Protein AF-A0A7W1FJB9-F1 (afdb_monomer_lite)

Radius of gyration: 18.6 Å; chains: 1; bounding box: 46×45×49 Å

Sequence (269 aa):
MPTFATEHDLQRARGRIDRCYLCGNPLNDGRPNNRDHAPPRALFLEADRTSPLILPTHEACNGARSERDEIVGQLVHILHRRHPDPERDRRGLEAIPDQQGHIHAVLPARHLFFSGEIDRWVRACHATLYGVVLPRRGVQRNIHPPMPTSTFADDGTVLFDPVLPQVAKFVEVIRRNRMANTLDAITAWNDRFRYECIWVQADTSPWLCMWAMRVYDWERLGETWPTERRGCTGFYWSPDGKPRGATVGTVLNLSVSSAEPLDPFATSA

Foldseek 3Di:
DAEAAALVLLVVLQVLAQAALQAQHGPPPPAAKDKAFQVHCLLADPVLQPSTNIHMHGPVSRVVCVVVSLVNSVVSCVVVVHDPDPVSCPPQWDFDADPVGDTATAGELVNPVVQVSVVSNVQSLVCSRFVHHFHPPPKDKDKDALAWYWYADPVRDTHTDDDDPCLLVLLVQLLLCVVVVQWNWYAGRNNQKIKTWAWEADPVGFTKIKIFIGHHVCLVSHPDPPGDRAGIIMMMTGPVGDGPPGGHGDPDPDDQDDPRSRYSPDDGD

Structure (mmCIF, N/CA/C/O backbone):
data_AF-A0A7W1FJB9-F1
#
_entry.id   AF-A0A7W1FJB9-F1
#
loop_
_atom_site.group_PDB
_atom_site.id
_atom_site.type_symbol
_atom_site.label_atom_id
_atom_site.label_alt_id
_atom_site.label_comp_id
_atom_site.label_asym_id
_atom_site.label_entity_id
_atom_site.label_seq_id
_atom_site.pdbx_PDB_ins_code
_atom_site.Cartn_x
_atom_site.Cartn_y
_atom_site.Cartn_z
_atom_site.occupancy
_atom_site.B_iso_or_equiv
_atom_site.auth_seq_id
_atom_site.auth_comp_id
_atom_site.auth_asym_id
_atom_site.auth_atom_id
_atom_site.pdbx_PDB_model_num
ATOM 1 N N . MET A 1 1 ? -6.055 -10.823 15.397 1.00 89.19 1 MET A N 1
ATOM 2 C CA . MET A 1 1 ? -5.366 -10.284 14.219 1.00 89.19 1 MET A CA 1
ATOM 3 C C . MET A 1 1 ? -6.396 -9.613 13.327 1.00 89.19 1 MET A C 1
ATOM 5 O O . MET A 1 1 ? -7.279 -10.306 12.834 1.00 89.19 1 MET A O 1
ATOM 9 N N . PRO A 1 2 ? -6.408 -8.277 13.245 1.00 89.25 2 PRO A N 1
ATOM 10 C CA . PRO A 1 2 ? -7.186 -7.549 12.251 1.00 89.25 2 PRO A CA 1
ATOM 11 C C . PRO A 1 2 ? -7.019 -8.105 10.824 1.00 89.25 2 PRO A C 1
ATOM 13 O O . PRO A 1 2 ? -5.940 -8.043 10.242 1.00 89.25 2 PRO A O 1
ATOM 16 N N . THR A 1 3 ? -8.101 -8.618 10.241 1.00 95.38 3 THR A N 1
ATOM 17 C CA . THR A 1 3 ? -8.139 -9.072 8.844 1.00 95.38 3 THR A CA 1
ATOM 18 C C . THR A 1 3 ? -9.425 -8.580 8.198 1.00 95.38 3 THR A C 1
ATOM 20 O O . THR A 1 3 ? -10.507 -8.811 8.732 1.00 95.38 3 THR A O 1
ATOM 23 N N . PHE A 1 4 ? -9.306 -7.894 7.061 1.00 95.69 4 PHE A N 1
ATOM 24 C CA . PHE A 1 4 ? -10.437 -7.380 6.289 1.00 95.69 4 PHE A CA 1
ATOM 25 C C . PHE A 1 4 ? -10.333 -7.913 4.864 1.00 95.69 4 PHE A C 1
ATOM 27 O O . PHE A 1 4 ? -9.463 -7.473 4.118 1.00 95.69 4 PHE A O 1
ATOM 34 N N . ALA A 1 5 ? -11.187 -8.868 4.501 1.00 95.62 5 ALA A N 1
ATOM 35 C CA . ALA A 1 5 ? -11.127 -9.535 3.196 1.00 95.62 5 ALA A CA 1
ATOM 36 C C . ALA A 1 5 ? -12.450 -9.487 2.418 1.00 95.62 5 ALA A C 1
ATOM 38 O O . ALA A 1 5 ? -12.483 -9.821 1.240 1.00 95.62 5 ALA A O 1
ATOM 39 N N . THR A 1 6 ? -13.544 -9.068 3.060 1.00 95.94 6 THR A N 1
ATOM 40 C CA . THR A 1 6 ? -14.863 -8.971 2.425 1.00 95.94 6 THR A CA 1
ATOM 41 C C . THR A 1 6 ? -15.305 -7.519 2.286 1.00 95.94 6 THR A C 1
ATOM 43 O O . THR A 1 6 ? -14.899 -6.655 3.067 1.00 95.94 6 THR A O 1
ATOM 46 N N . GLU A 1 7 ? -16.204 -7.241 1.338 1.00 95.25 7 GLU A N 1
ATOM 47 C 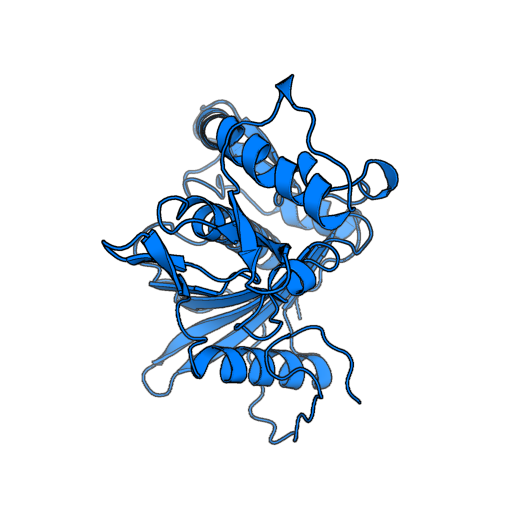CA . GLU A 1 7 ? -16.820 -5.917 1.213 1.00 95.25 7 GLU A CA 1
ATOM 48 C C . GLU A 1 7 ? -17.460 -5.455 2.532 1.00 95.25 7 GLU A C 1
ATOM 50 O O . GLU A 1 7 ? -17.280 -4.309 2.942 1.00 95.25 7 GLU A O 1
ATOM 55 N N . HIS A 1 8 ? -18.156 -6.352 3.233 1.00 96.81 8 HIS A N 1
ATOM 56 C CA . HIS A 1 8 ? -18.783 -6.045 4.516 1.00 96.81 8 HIS A CA 1
ATOM 57 C C . HIS A 1 8 ? -17.754 -5.618 5.578 1.00 96.81 8 HIS A C 1
ATOM 59 O O . HIS A 1 8 ? -17.986 -4.663 6.323 1.00 96.81 8 HIS A O 1
ATOM 65 N N . ASP A 1 9 ? -16.592 -6.273 5.629 1.00 97.06 9 ASP A N 1
ATOM 66 C CA . ASP A 1 9 ? -15.522 -5.899 6.555 1.00 97.06 9 ASP A CA 1
ATOM 67 C C . ASP A 1 9 ? -14.957 -4.515 6.221 1.00 97.06 9 ASP A C 1
ATOM 69 O O . ASP A 1 9 ? -14.816 -3.678 7.117 1.00 97.06 9 ASP A O 1
ATOM 73 N N . LEU A 1 10 ? -14.709 -4.236 4.938 1.00 97.38 10 LEU A N 1
ATOM 74 C CA . LEU A 1 10 ? -14.210 -2.939 4.472 1.00 97.38 10 LEU A CA 1
ATOM 75 C C . LEU A 1 10 ? -15.215 -1.807 4.743 1.00 97.38 10 LEU A C 1
ATOM 77 O O . LEU A 1 10 ? -14.839 -0.736 5.227 1.00 97.38 10 LEU A O 1
ATOM 81 N N . GLN A 1 11 ? -16.508 -2.044 4.506 1.00 96.31 11 GLN A N 1
ATOM 82 C CA . GLN A 1 11 ? -17.569 -1.080 4.807 1.00 96.31 11 GLN A CA 1
ATOM 83 C C . GLN A 1 11 ? -17.670 -0.794 6.313 1.00 96.31 11 GLN A C 1
ATOM 85 O O . GLN A 1 11 ? -17.800 0.368 6.711 1.00 96.31 11 GLN A O 1
ATOM 90 N N . ARG A 1 12 ? -17.562 -1.829 7.155 1.00 96.94 12 ARG A N 1
ATOM 91 C CA . ARG A 1 12 ? -17.558 -1.689 8.618 1.00 96.94 12 ARG A CA 1
ATOM 92 C C . ARG A 1 12 ? -16.332 -0.926 9.106 1.00 96.94 12 ARG A C 1
ATOM 94 O O . ARG A 1 12 ? -16.453 -0.055 9.965 1.00 96.94 12 ARG A O 1
ATOM 101 N N . ALA A 1 13 ? -15.160 -1.218 8.544 1.00 95.88 13 ALA A N 1
ATOM 102 C CA . ALA A 1 13 ? -13.925 -0.512 8.858 1.00 95.88 13 ALA A CA 1
ATOM 103 C C . ALA A 1 13 ? -14.038 0.984 8.549 1.00 95.88 13 ALA A C 1
ATOM 105 O O . ALA A 1 13 ? -13.725 1.805 9.409 1.00 95.88 13 ALA A O 1
ATOM 106 N N . ARG A 1 14 ? -14.575 1.321 7.371 1.00 95.50 14 ARG A N 1
ATOM 107 C CA . ARG A 1 14 ? -14.832 2.697 6.933 1.00 95.50 14 ARG A CA 1
ATOM 108 C C . ARG A 1 14 ? -15.700 3.480 7.918 1.00 95.50 14 ARG A C 1
ATOM 110 O O . ARG A 1 14 ? -15.424 4.648 8.163 1.00 95.50 14 ARG A O 1
ATOM 117 N N . GLY A 1 15 ? -16.721 2.845 8.497 1.00 95.31 15 GLY A N 1
ATOM 118 C CA . GLY A 1 15 ? -17.617 3.475 9.474 1.00 95.31 15 GLY A CA 1
ATOM 119 C C . GLY A 1 15 ? -16.941 3.901 10.784 1.00 95.31 15 GLY A C 1
ATOM 120 O O . GLY A 1 15 ? -17.519 4.684 11.528 1.00 95.31 15 GLY A O 1
ATOM 121 N N . ARG A 1 16 ? -15.722 3.418 11.064 1.00 96.56 16 ARG A N 1
ATOM 122 C CA . ARG A 1 16 ? -14.942 3.774 12.263 1.00 96.56 16 ARG A CA 1
ATOM 123 C C . ARG A 1 16 ? -14.023 4.983 12.061 1.00 96.56 16 ARG A C 1
ATOM 125 O O . ARG A 1 16 ? -13.381 5.401 13.015 1.00 96.56 16 ARG A O 1
ATOM 132 N N . ILE A 1 17 ? -13.912 5.504 10.838 1.00 96.94 17 ILE A N 1
ATOM 133 C CA . ILE A 1 17 ? -12.965 6.567 10.486 1.00 96.94 17 ILE A CA 1
ATOM 134 C C . ILE A 1 17 ? -13.685 7.918 10.542 1.00 96.94 17 ILE A C 1
ATOM 136 O O . ILE A 1 17 ? -14.518 8.222 9.691 1.00 96.94 17 ILE A O 1
ATOM 140 N N . ASP A 1 18 ? -13.335 8.742 11.528 1.00 97.56 18 ASP A N 1
ATOM 141 C CA . ASP A 1 18 ? -13.924 10.068 11.781 1.00 97.56 18 ASP A CA 1
ATOM 142 C C . ASP A 1 18 ? -13.061 11.238 11.267 1.00 97.56 18 ASP A C 1
ATOM 144 O O . ASP A 1 18 ? -13.471 12.403 11.287 1.00 97.56 18 ASP A O 1
ATOM 148 N N . ARG A 1 19 ? -11.862 10.932 10.769 1.00 98.31 19 ARG A N 1
ATOM 149 C CA . ARG A 1 19 ? -10.883 11.890 10.250 1.00 98.31 19 ARG A CA 1
ATOM 150 C C . ARG A 1 19 ? -10.528 11.579 8.808 1.00 98.31 19 ARG A C 1
ATOM 152 O O . ARG A 1 19 ? -10.401 10.426 8.409 1.00 98.31 19 ARG A O 1
ATOM 159 N N . CYS A 1 20 ? -10.283 12.625 8.029 1.00 98.44 20 CYS A N 1
ATOM 160 C CA . CYS A 1 20 ? -9.775 12.493 6.675 1.00 98.44 20 CYS A CA 1
ATOM 161 C C . CYS A 1 20 ? -8.390 11.849 6.733 1.00 98.44 20 CYS A C 1
ATOM 163 O O . CYS A 1 20 ? -7.428 12.461 7.206 1.00 98.44 20 CYS A O 1
ATOM 165 N N . TYR A 1 21 ? -8.263 10.625 6.224 1.00 97.69 21 TYR A N 1
ATOM 166 C CA . TYR A 1 21 ? -7.005 9.887 6.317 1.00 97.69 21 TYR A CA 1
ATOM 167 C C . TYR A 1 21 ? -5.867 10.577 5.543 1.00 97.69 21 TYR A C 1
ATOM 169 O O . TYR A 1 21 ? -4.695 10.376 5.847 1.00 97.69 21 TYR A O 1
ATOM 177 N N . LEU A 1 22 ? -6.188 11.460 4.589 1.00 97.31 22 LEU A N 1
ATOM 178 C CA . LEU A 1 22 ? -5.202 12.222 3.829 1.00 97.31 22 LEU A CA 1
ATOM 179 C C . LEU A 1 22 ? -4.578 13.362 4.635 1.00 97.31 22 LEU A C 1
ATOM 181 O O . LEU A 1 22 ? -3.355 13.495 4.592 1.00 97.31 22 LEU A O 1
ATOM 185 N N . CYS A 1 23 ? -5.363 14.162 5.364 1.00 97.25 23 CYS A N 1
ATOM 186 C CA . CYS A 1 23 ? -4.869 15.352 6.072 1.00 97.25 23 CYS A CA 1
ATOM 187 C C . CYS A 1 23 ? -4.839 15.224 7.604 1.00 97.25 23 CYS A C 1
ATOM 189 O O . CYS A 1 23 ? -4.129 15.993 8.242 1.00 97.25 23 CYS A O 1
ATOM 191 N N . GLY A 1 24 ? -5.560 14.260 8.184 1.00 97.06 24 GLY A N 1
ATOM 192 C CA . GLY A 1 24 ? -5.670 14.024 9.629 1.00 97.06 24 GLY A CA 1
ATOM 193 C C . GLY A 1 24 ? -6.732 14.862 10.351 1.00 97.06 24 GLY A C 1
ATOM 194 O O . GLY A 1 24 ? -6.973 14.650 11.541 1.00 97.06 24 GLY A O 1
ATOM 195 N N . ASN A 1 25 ? -7.387 15.794 9.657 1.00 97.88 25 ASN A N 1
ATOM 196 C CA . ASN A 1 25 ? -8.421 16.641 10.252 1.00 97.88 25 ASN A CA 1
ATOM 197 C C . ASN A 1 25 ? -9.770 15.908 10.366 1.00 97.88 25 ASN A C 1
ATOM 199 O O . ASN A 1 25 ? -10.031 15.016 9.551 1.00 97.88 25 ASN A O 1
ATOM 203 N N . PRO A 1 26 ? -10.636 16.290 11.325 1.00 98.06 26 PRO A N 1
ATOM 204 C CA . PRO A 1 26 ? -11.984 15.734 11.449 1.00 98.06 26 PRO A CA 1
ATOM 205 C C . PRO A 1 26 ? -12.808 15.908 10.169 1.00 98.06 26 PRO A C 1
ATOM 207 O O . PRO A 1 26 ? -12.678 16.913 9.474 1.00 98.06 26 PRO A O 1
ATOM 210 N N . LEU A 1 27 ? -13.662 14.935 9.857 1.00 97.94 27 LEU A N 1
ATOM 211 C CA . LEU A 1 27 ? -14.579 15.013 8.712 1.00 97.94 27 LEU A CA 1
ATOM 212 C C . LEU A 1 27 ? -15.825 15.855 9.022 1.00 97.94 27 LEU A C 1
ATOM 214 O O . LEU A 1 27 ? -16.499 16.317 8.113 1.00 97.94 27 LEU A O 1
ATOM 218 N N . ASN A 1 28 ? -16.142 16.091 10.293 1.00 97.00 28 ASN A N 1
ATOM 219 C CA . ASN A 1 28 ? -17.297 16.881 10.726 1.00 97.00 28 ASN A CA 1
ATOM 220 C C . ASN A 1 28 ? -16.986 18.381 10.915 1.00 97.00 28 ASN A C 1
ATOM 222 O O . ASN A 1 28 ? -17.721 19.072 11.613 1.00 97.00 28 ASN A O 1
ATOM 226 N N . ASP A 1 29 ? -15.918 18.897 10.303 1.00 97.12 29 ASP A N 1
ATOM 227 C CA . ASP A 1 29 ? -15.461 20.285 10.463 1.00 97.12 29 ASP A CA 1
ATOM 228 C C . ASP A 1 29 ? -16.107 21.289 9.487 1.00 97.12 29 ASP A C 1
ATOM 230 O O . ASP A 1 29 ? -15.611 22.400 9.305 1.00 97.12 29 ASP A O 1
ATOM 234 N N . GLY A 1 30 ? -17.212 20.897 8.847 1.00 97.44 30 GLY A N 1
ATOM 235 C CA . GLY A 1 30 ? -17.980 21.727 7.915 1.00 97.44 30 GLY A CA 1
ATOM 236 C C . GLY A 1 30 ? -17.433 21.772 6.486 1.00 97.44 30 GLY A C 1
ATOM 237 O O . GLY A 1 30 ? -18.102 22.309 5.604 1.00 97.44 30 GLY A O 1
ATOM 238 N N . ARG A 1 31 ? -16.253 21.196 6.215 1.00 98.12 31 ARG A N 1
ATOM 239 C CA . ARG A 1 31 ? -15.726 21.101 4.847 1.00 98.12 31 ARG A CA 1
ATOM 240 C C . ARG A 1 31 ? -16.449 20.012 4.042 1.00 98.12 31 ARG A C 1
ATOM 242 O O . ARG A 1 31 ? -16.815 18.983 4.611 1.00 98.12 31 ARG A O 1
ATOM 249 N N . PRO A 1 32 ? -16.602 20.184 2.715 1.00 98.06 32 PRO A N 1
ATOM 250 C CA . PRO A 1 32 ? -17.139 19.139 1.851 1.00 98.06 32 PRO A CA 1
ATOM 251 C C . PRO A 1 32 ? -16.308 17.856 1.916 1.00 98.06 32 PRO A C 1
ATOM 253 O O . PRO A 1 32 ? -15.069 17.888 1.892 1.00 98.06 32 PRO A O 1
ATOM 256 N N . ASN A 1 33 ? -17.004 16.723 1.970 1.00 98.25 33 ASN A N 1
ATOM 257 C CA . ASN A 1 33 ? -16.405 15.399 2.045 1.00 98.25 33 ASN A CA 1
ATOM 258 C C . ASN A 1 33 ? -16.856 14.537 0.876 1.00 98.25 33 ASN A C 1
ATOM 260 O O . ASN A 1 33 ? -18.028 14.516 0.513 1.00 98.25 33 ASN A O 1
ATOM 264 N N . ASN A 1 34 ? -15.933 13.730 0.377 1.00 98.12 34 ASN A N 1
ATOM 265 C CA . ASN A 1 34 ? -16.207 12.676 -0.579 1.00 98.12 34 ASN A CA 1
ATOM 266 C C . ASN A 1 34 ? -15.504 11.382 -0.150 1.00 98.12 34 ASN A C 1
ATOM 268 O O . ASN A 1 34 ? -15.194 11.168 1.027 1.00 98.12 34 ASN A O 1
ATOM 272 N N . ARG A 1 35 ? -15.322 10.474 -1.106 1.00 97.62 35 ARG A N 1
ATOM 273 C CA . ARG A 1 35 ? -14.711 9.171 -0.887 1.00 97.62 35 ARG A CA 1
ATOM 274 C C . ARG A 1 35 ? -13.558 8.971 -1.854 1.00 97.62 35 ARG A C 1
ATOM 276 O O . ARG A 1 35 ? -13.695 9.257 -3.042 1.00 97.62 35 ARG A O 1
ATOM 283 N N . ASP A 1 36 ? -12.462 8.446 -1.334 1.00 97.94 36 ASP A N 1
ATOM 284 C CA . ASP A 1 36 ? -11.276 8.093 -2.101 1.00 97.94 36 ASP A CA 1
ATOM 285 C C . ASP A 1 36 ? -11.171 6.571 -2.248 1.00 97.94 36 ASP A C 1
ATOM 287 O O . ASP A 1 36 ? -11.491 5.829 -1.315 1.00 97.94 36 ASP A O 1
ATOM 291 N N . HIS A 1 37 ? -10.722 6.124 -3.418 1.00 97.81 37 HIS A N 1
ATOM 292 C CA . HIS A 1 37 ? -10.375 4.734 -3.692 1.00 97.81 37 HIS A CA 1
ATOM 293 C C . HIS A 1 37 ? -8.866 4.589 -3.495 1.00 97.81 37 HIS A C 1
ATOM 295 O O . HIS A 1 37 ? -8.089 5.227 -4.202 1.00 97.81 37 HIS A O 1
ATOM 301 N N . ALA A 1 38 ? -8.441 3.748 -2.556 1.00 96.75 38 ALA A N 1
ATOM 302 C CA . ALA A 1 38 ? -7.025 3.545 -2.269 1.00 96.75 38 ALA A CA 1
ATOM 303 C C . ALA A 1 38 ? -6.694 2.044 -2.313 1.00 96.75 38 ALA A C 1
ATOM 305 O O . ALA A 1 38 ? -7.104 1.332 -1.404 1.00 96.75 38 ALA A O 1
ATOM 306 N N . PRO A 1 39 ? -5.971 1.529 -3.324 1.00 96.56 39 PRO A N 1
ATOM 307 C CA . PRO A 1 39 ? -5.453 2.240 -4.497 1.00 96.56 39 PRO A CA 1
ATOM 308 C C . PRO A 1 39 ? -6.562 2.761 -5.436 1.00 96.56 39 PRO A C 1
ATOM 310 O O . PRO A 1 39 ? -7.707 2.309 -5.329 1.00 96.56 39 PRO A O 1
ATOM 313 N N . PRO A 1 40 ? -6.259 3.705 -6.350 1.00 96.00 40 PRO A N 1
ATOM 314 C CA . PRO A 1 40 ? -7.259 4.291 -7.234 1.00 96.00 40 PRO A CA 1
ATOM 315 C C . PRO A 1 40 ? -7.887 3.243 -8.149 1.00 96.00 40 PRO A C 1
ATOM 317 O O . PRO A 1 40 ? -7.212 2.364 -8.680 1.00 96.00 40 PRO A O 1
ATOM 320 N N . ARG A 1 41 ? -9.191 3.388 -8.411 1.00 95.31 41 ARG A N 1
ATOM 321 C CA . ARG A 1 41 ? -9.980 2.478 -9.264 1.00 95.31 41 ARG A CA 1
ATOM 322 C C . ARG A 1 41 ? -9.360 2.252 -10.652 1.00 95.31 41 ARG A C 1
ATOM 324 O O . ARG A 1 41 ? -9.557 1.191 -11.242 1.00 95.31 41 ARG A O 1
ATOM 331 N N . ALA A 1 42 ? -8.638 3.244 -11.175 1.00 91.00 42 ALA A N 1
ATOM 332 C CA . ALA A 1 42 ? -7.967 3.181 -12.471 1.00 91.00 42 ALA A CA 1
ATOM 333 C C . ALA A 1 42 ? -6.878 2.095 -12.545 1.00 91.00 42 ALA A C 1
ATOM 335 O O . ALA A 1 42 ? -6.619 1.595 -13.632 1.00 91.00 42 ALA A O 1
ATOM 336 N N . LEU A 1 43 ? -6.308 1.676 -11.408 1.00 91.62 43 LEU A N 1
ATOM 337 C CA . LEU A 1 43 ? -5.327 0.588 -11.346 1.00 91.62 43 LEU A CA 1
ATOM 338 C C . LEU A 1 43 ? -5.904 -0.805 -11.564 1.00 91.62 43 LEU A C 1
ATOM 340 O O . LEU A 1 43 ? -5.133 -1.749 -11.681 1.00 91.62 43 LEU A O 1
ATOM 344 N N . PHE A 1 44 ? -7.228 -0.952 -11.579 1.00 93.81 44 PHE A N 1
ATOM 345 C CA . PHE A 1 44 ? -7.877 -2.255 -11.642 1.00 93.81 44 PHE A CA 1
ATOM 346 C C . PHE A 1 44 ? -8.699 -2.396 -12.919 1.00 93.81 44 PHE A C 1
ATOM 348 O O . PHE A 1 44 ? -9.432 -1.474 -13.312 1.00 93.81 44 PHE A O 1
ATOM 355 N N . LEU A 1 45 ? -8.598 -3.568 -13.551 1.00 92.62 45 LEU A N 1
ATOM 356 C CA . LEU A 1 45 ? -9.473 -3.978 -14.646 1.00 92.62 45 LEU A CA 1
ATOM 357 C C . LEU A 1 45 ? -10.919 -3.972 -14.172 1.00 92.62 45 LEU A C 1
ATOM 359 O O . LEU A 1 45 ? -11.194 -4.313 -13.029 1.00 92.62 45 LEU A O 1
ATOM 363 N N . GLU A 1 46 ? -11.853 -3.629 -15.057 1.00 93.62 46 GLU A N 1
ATOM 364 C CA . GLU A 1 46 ? -13.265 -3.472 -14.700 1.00 93.62 46 GLU A CA 1
ATOM 365 C C . GLU A 1 46 ? -13.862 -4.684 -13.971 1.00 93.62 46 GLU A C 1
ATOM 367 O O . GLU A 1 46 ? -14.551 -4.501 -12.969 1.00 93.62 46 GLU A O 1
ATOM 372 N N . ALA A 1 47 ? -13.517 -5.897 -14.410 1.00 95.19 47 ALA A N 1
ATOM 373 C CA . ALA A 1 47 ? -13.966 -7.150 -13.805 1.00 95.19 47 ALA A CA 1
ATOM 374 C C . ALA A 1 47 ? -13.468 -7.368 -12.361 1.00 95.19 47 ALA A C 1
ATOM 376 O O . ALA A 1 47 ? -14.106 -8.091 -11.603 1.00 95.19 47 ALA A O 1
ATOM 377 N N . ASP A 1 48 ? -12.363 -6.731 -11.963 1.00 96.25 48 ASP A N 1
ATOM 378 C CA . ASP A 1 48 ? -11.775 -6.855 -10.624 1.00 96.25 48 ASP A CA 1
ATOM 379 C C . ASP A 1 48 ? -12.214 -5.719 -9.677 1.00 96.25 48 ASP A C 1
ATOM 381 O O . ASP A 1 48 ? -11.760 -5.632 -8.538 1.00 96.25 48 ASP A O 1
ATOM 385 N N . ARG A 1 49 ? -13.111 -4.818 -10.110 1.00 95.44 49 ARG A N 1
ATOM 386 C CA . ARG A 1 49 ? -13.512 -3.628 -9.330 1.00 95.44 49 ARG A CA 1
ATOM 387 C C . ARG A 1 49 ? -14.528 -3.900 -8.217 1.00 95.44 49 ARG A C 1
ATOM 389 O O . ARG A 1 49 ? -15.257 -2.995 -7.812 1.00 95.44 49 ARG A O 1
ATOM 396 N N . THR A 1 50 ? -14.577 -5.131 -7.721 1.00 95.88 50 THR A N 1
ATOM 397 C CA . THR A 1 50 ? -15.447 -5.557 -6.620 1.00 95.88 50 THR A CA 1
ATOM 398 C C . THR A 1 50 ? -14.730 -5.418 -5.276 1.00 95.88 50 THR A C 1
ATOM 400 O O . THR A 1 50 ? -13.506 -5.512 -5.194 1.00 95.88 50 THR A O 1
ATOM 403 N N . SER A 1 51 ? -15.484 -5.179 -4.198 1.00 96.12 51 SER A N 1
ATOM 404 C CA . SER A 1 51 ? -14.936 -4.989 -2.841 1.00 96.12 51 SER A CA 1
ATOM 405 C C . SER A 1 51 ? -13.782 -3.965 -2.757 1.00 96.12 51 SER A C 1
ATOM 407 O O . SER A 1 51 ? -12.694 -4.297 -2.278 1.00 96.12 51 SER A O 1
ATOM 409 N N . PRO A 1 52 ? -13.958 -2.725 -3.251 1.00 97.56 52 PRO A N 1
ATOM 410 C CA . PRO A 1 52 ? -12.900 -1.721 -3.227 1.00 97.56 52 PRO A CA 1
ATOM 411 C C . PRO A 1 52 ? -12.606 -1.216 -1.809 1.00 97.56 52 PRO A C 1
ATOM 413 O O . PRO A 1 52 ? -13.508 -1.038 -0.985 1.00 97.56 52 PRO A O 1
ATOM 416 N N . LEU A 1 53 ? -11.341 -0.877 -1.552 1.00 98.00 53 LEU A N 1
ATOM 417 C CA . LEU A 1 53 ? -10.957 -0.139 -0.352 1.00 98.00 53 LEU A CA 1
ATOM 418 C C . LEU A 1 53 ? -11.292 1.352 -0.536 1.00 98.00 53 LEU A C 1
ATOM 420 O O . LEU A 1 53 ? -10.626 2.069 -1.285 1.00 98.00 53 LEU A O 1
ATOM 424 N N . ILE A 1 54 ? -12.355 1.803 0.137 1.00 98.12 54 ILE A N 1
ATOM 425 C CA . ILE A 1 54 ? -12.886 3.168 0.029 1.00 98.12 54 ILE A CA 1
ATOM 426 C C . ILE A 1 54 ? -12.861 3.854 1.392 1.00 98.12 54 ILE A C 1
ATOM 428 O O . ILE A 1 54 ? -13.462 3.347 2.340 1.00 98.12 54 ILE A O 1
ATOM 432 N N . LEU A 1 55 ? -12.251 5.036 1.486 1.00 98.19 55 LEU A N 1
ATOM 433 C CA . LEU A 1 55 ? -12.180 5.815 2.727 1.00 98.19 55 LEU A CA 1
ATOM 434 C C . LEU A 1 55 ? -12.807 7.207 2.567 1.00 98.19 55 LEU A C 1
ATOM 436 O O . LEU A 1 55 ? -12.763 7.778 1.477 1.00 98.19 55 LEU A O 1
ATOM 440 N N . PRO A 1 56 ? -13.386 7.777 3.639 1.00 98.12 56 PRO A N 1
ATOM 441 C CA . PRO A 1 56 ? -13.865 9.149 3.621 1.00 98.12 56 PRO A CA 1
ATOM 442 C C . PRO A 1 56 ? -12.700 10.149 3.631 1.00 98.12 56 PRO A C 1
ATOM 444 O O . PRO A 1 56 ? -11.695 9.976 4.331 1.00 98.12 56 PRO A O 1
ATOM 447 N N . THR A 1 57 ? -12.852 11.225 2.867 1.00 98.50 57 THR A N 1
ATOM 448 C CA . THR A 1 57 ? -11.847 12.280 2.701 1.00 98.50 57 THR A CA 1
ATOM 449 C C . THR A 1 57 ? -12.508 13.636 2.520 1.00 98.50 57 THR A C 1
ATOM 451 O O . THR A 1 57 ? -13.625 13.720 2.021 1.00 98.50 57 THR A O 1
ATOM 454 N N . HIS A 1 58 ? -11.790 14.715 2.833 1.00 98.56 58 HIS A N 1
ATOM 455 C CA . HIS A 1 58 ? -12.169 16.046 2.352 1.00 98.56 58 HIS A CA 1
ATOM 456 C C . HIS A 1 58 ? -12.029 16.114 0.829 1.00 98.56 58 HIS A C 1
ATOM 458 O O . HIS A 1 58 ? -11.010 15.665 0.294 1.00 98.56 58 HIS A O 1
ATOM 464 N N . GLU A 1 59 ? -12.988 16.741 0.146 1.00 98.44 59 GLU A N 1
ATOM 465 C CA . GLU A 1 59 ? -12.991 16.860 -1.321 1.00 98.44 59 GLU A CA 1
ATOM 466 C C . GLU A 1 59 ? -11.706 17.486 -1.857 1.00 98.44 59 GLU A C 1
ATOM 468 O O . GLU A 1 59 ? -11.085 16.935 -2.759 1.00 98.44 59 GLU A O 1
ATOM 473 N N . ALA A 1 60 ? -11.241 18.574 -1.239 1.00 98.06 60 ALA A N 1
ATOM 474 C CA . ALA A 1 60 ? -9.997 19.237 -1.629 1.00 98.06 60 ALA A CA 1
ATOM 475 C C . ALA A 1 60 ? -8.759 18.333 -1.465 1.00 98.06 60 ALA A C 1
ATOM 477 O O . ALA A 1 60 ? -7.821 18.409 -2.255 1.00 98.06 60 ALA A O 1
ATOM 478 N N . CYS A 1 61 ? -8.743 17.463 -0.446 1.00 97.75 61 CYS A N 1
ATOM 479 C CA . CYS A 1 61 ? -7.628 16.537 -0.232 1.00 97.75 61 CYS A CA 1
ATOM 480 C C . CYS A 1 61 ? -7.599 15.431 -1.288 1.00 97.75 61 CYS A C 1
ATOM 482 O O . CYS A 1 61 ? -6.513 15.047 -1.718 1.00 97.75 61 CYS A O 1
ATOM 484 N N . ASN A 1 62 ? -8.775 14.928 -1.668 1.00 97.50 62 ASN A N 1
ATOM 485 C CA . ASN A 1 62 ? -8.939 13.897 -2.685 1.00 97.50 62 ASN A CA 1
ATOM 486 C C . ASN A 1 62 ? -8.692 14.459 -4.095 1.00 97.50 62 ASN A C 1
ATOM 488 O O . ASN A 1 62 ? -7.852 13.950 -4.823 1.00 97.50 62 ASN A O 1
ATOM 492 N N . GLY A 1 63 ? -9.312 15.591 -4.442 1.00 96.12 63 GLY A N 1
ATOM 493 C CA . GLY A 1 63 ? -9.153 16.238 -5.750 1.00 96.12 63 GLY A CA 1
ATOM 494 C C . GLY A 1 63 ? -7.709 16.641 -6.071 1.00 96.12 63 GLY A C 1
ATOM 495 O O . GLY A 1 63 ? -7.297 16.579 -7.224 1.00 96.12 63 GLY A O 1
ATOM 496 N N . ALA A 1 64 ? -6.893 16.951 -5.057 1.00 94.50 64 ALA A N 1
ATOM 497 C CA . ALA A 1 64 ? -5.455 17.189 -5.225 1.00 94.50 64 ALA A CA 1
ATOM 498 C C . ALA A 1 64 ? -4.651 15.940 -5.663 1.00 94.50 64 ALA A C 1
ATOM 500 O O . ALA A 1 64 ? -3.438 16.033 -5.857 1.00 94.50 64 ALA A O 1
ATOM 501 N N . ARG A 1 65 ? -5.286 14.764 -5.766 1.00 92.25 65 ARG A N 1
ATOM 502 C CA . ARG A 1 65 ? -4.670 13.495 -6.185 1.00 92.25 65 ARG A CA 1
ATOM 503 C C . ARG A 1 65 ? -5.047 13.060 -7.593 1.00 92.25 65 ARG A C 1
ATOM 505 O O . ARG A 1 65 ? -4.342 12.210 -8.125 1.00 92.25 65 ARG A O 1
ATOM 512 N N . SER A 1 66 ? -6.052 13.674 -8.218 1.00 89.44 66 SER A N 1
ATOM 513 C CA . SER A 1 66 ? -6.594 13.226 -9.508 1.00 89.44 66 SER A CA 1
ATOM 514 C C . SER A 1 66 ? -5.526 13.054 -10.591 1.00 89.44 66 SER A C 1
ATOM 516 O O . SER A 1 66 ? -5.478 12.021 -11.247 1.00 89.44 66 SER A O 1
ATOM 518 N N . GLU A 1 67 ? -4.612 14.018 -10.731 1.00 87.38 67 GLU A N 1
ATOM 519 C CA . GLU A 1 67 ? -3.524 13.932 -11.717 1.00 87.38 67 GLU A CA 1
ATOM 520 C C . GLU A 1 67 ? -2.603 12.728 -11.465 1.00 87.38 67 GLU A C 1
ATOM 522 O O . GLU A 1 67 ? -2.192 12.035 -12.393 1.00 87.38 67 GLU A O 1
ATOM 527 N N . ARG A 1 68 ? -2.299 12.435 -10.196 1.00 87.75 68 ARG A N 1
ATOM 528 C CA . ARG A 1 68 ? -1.445 11.299 -9.829 1.00 87.75 68 ARG A CA 1
ATOM 529 C C . ARG A 1 68 ? -2.166 9.970 -10.000 1.00 87.75 68 ARG A C 1
ATOM 531 O O . ARG A 1 68 ? -1.530 9.000 -10.398 1.00 87.75 68 ARG A O 1
ATOM 538 N N . ASP A 1 69 ? -3.469 9.931 -9.736 1.00 89.50 69 ASP A N 1
ATOM 539 C CA . ASP A 1 69 ? -4.305 8.752 -9.971 1.00 89.50 69 ASP A CA 1
ATOM 540 C C . ASP A 1 69 ? -4.360 8.383 -11.453 1.00 89.50 69 ASP A C 1
ATOM 542 O O . ASP A 1 69 ? -4.315 7.201 -11.790 1.00 89.50 69 ASP A O 1
ATOM 546 N N . GLU A 1 70 ? -4.406 9.381 -12.339 1.00 84.75 70 GLU A N 1
ATOM 547 C CA . GLU A 1 70 ? -4.330 9.174 -13.787 1.00 84.75 70 GLU A CA 1
ATOM 548 C C . GLU A 1 70 ? -2.977 8.580 -14.201 1.00 84.75 70 GLU A C 1
ATOM 550 O O . GLU A 1 70 ? -2.952 7.571 -14.906 1.00 84.75 70 GLU A O 1
ATOM 555 N N . ILE A 1 71 ? -1.862 9.146 -13.717 1.00 82.69 71 ILE A N 1
ATOM 556 C CA . ILE A 1 71 ? -0.506 8.643 -14.007 1.00 82.69 71 ILE A CA 1
ATOM 557 C C . ILE A 1 71 ? -0.346 7.211 -13.500 1.00 82.69 71 ILE A C 1
ATOM 559 O O . ILE A 1 71 ? 0.098 6.327 -14.227 1.00 82.69 71 ILE A O 1
ATOM 563 N N . VAL A 1 72 ? -0.732 6.953 -12.251 1.00 84.69 72 VAL A N 1
ATOM 564 C CA . VAL A 1 72 ? -0.634 5.614 -11.670 1.00 84.69 72 VAL A CA 1
ATOM 565 C C . VAL A 1 72 ? -1.556 4.632 -12.389 1.00 84.69 72 VAL A C 1
ATOM 567 O O . VAL A 1 72 ? -1.170 3.485 -12.593 1.00 84.69 72 VAL A O 1
ATOM 570 N N . GLY A 1 73 ? -2.726 5.077 -12.851 1.00 83.88 73 GLY A N 1
ATOM 571 C CA . GLY A 1 73 ? -3.605 4.290 -13.709 1.00 83.88 73 GLY A CA 1
ATOM 572 C C . GLY A 1 73 ? -2.904 3.761 -14.960 1.00 83.88 73 GLY A C 1
ATOM 573 O O . GLY A 1 73 ? -3.184 2.640 -15.363 1.00 83.88 73 GLY A O 1
ATOM 574 N N . GLN A 1 74 ? -1.928 4.477 -15.527 1.00 80.75 74 GLN A N 1
ATOM 575 C CA . GLN A 1 74 ? -1.177 3.996 -16.694 1.00 80.75 74 GLN A CA 1
ATOM 576 C C . GLN A 1 74 ? -0.338 2.742 -16.401 1.00 80.75 74 GLN A C 1
ATOM 578 O O . GLN A 1 74 ? -0.126 1.932 -17.306 1.00 80.75 74 GLN A O 1
ATOM 583 N N . LEU A 1 75 ? 0.070 2.511 -15.144 1.00 79.12 75 LEU A N 1
ATOM 584 C CA . LEU A 1 75 ? 0.786 1.288 -14.758 1.00 79.12 75 LEU A CA 1
ATOM 585 C C . LEU A 1 75 ? -0.040 0.030 -15.039 1.00 79.12 75 LEU A C 1
ATOM 587 O O . LEU A 1 75 ? 0.533 -1.000 -15.389 1.00 79.12 75 LEU A O 1
ATOM 591 N N . VAL A 1 76 ? -1.376 0.104 -14.957 1.00 76.62 76 VAL A N 1
ATOM 592 C CA . VAL A 1 76 ? -2.254 -1.030 -15.288 1.00 76.62 76 VAL A CA 1
ATOM 593 C C . VAL A 1 76 ? -2.084 -1.448 -16.748 1.00 76.62 76 VAL A C 1
ATOM 595 O O . VAL A 1 76 ? -2.105 -2.635 -17.065 1.00 76.62 76 VAL A O 1
ATOM 598 N N . HIS A 1 77 ? -1.873 -0.494 -17.657 1.00 74.62 77 HIS A N 1
ATOM 599 C CA . HIS A 1 77 ? -1.696 -0.806 -19.069 1.00 74.62 77 HIS A CA 1
ATOM 600 C C . HIS A 1 77 ? -0.410 -1.603 -19.276 1.00 74.62 77 HIS A C 1
ATOM 602 O O . HIS A 1 77 ? -0.457 -2.664 -19.896 1.00 74.62 77 HIS A O 1
ATOM 608 N N . ILE A 1 78 ? 0.686 -1.181 -18.640 1.00 76.44 78 ILE A N 1
ATOM 609 C CA . ILE A 1 78 ? 1.961 -1.908 -18.668 1.00 76.44 78 ILE A CA 1
ATOM 610 C C . ILE A 1 78 ? 1.805 -3.308 -18.060 1.00 76.44 78 ILE A C 1
ATOM 612 O O . ILE A 1 78 ? 2.151 -4.298 -18.705 1.00 76.44 78 ILE A O 1
ATOM 616 N N . LEU A 1 79 ? 1.211 -3.412 -16.864 1.00 75.94 79 LEU A N 1
ATOM 617 C CA . LEU A 1 79 ? 0.990 -4.685 -16.162 1.00 75.94 79 LEU A CA 1
ATOM 618 C C . LEU A 1 79 ? 0.214 -5.703 -17.002 1.00 75.94 79 LEU A C 1
ATOM 620 O O . LEU A 1 79 ? 0.515 -6.895 -16.981 1.00 75.94 79 LEU A O 1
ATOM 624 N N . HIS A 1 80 ? -0.771 -5.234 -17.765 1.00 75.75 80 HIS A N 1
ATOM 625 C CA . HIS A 1 80 ? -1.614 -6.083 -18.602 1.00 75.75 80 HIS A CA 1
ATOM 626 C C . HIS A 1 80 ? -1.167 -6.143 -20.068 1.00 75.75 80 HIS A C 1
ATOM 628 O O . HIS A 1 80 ? -1.943 -6.602 -20.908 1.00 75.75 80 HIS A O 1
ATOM 634 N N . ARG A 1 81 ? 0.062 -5.704 -20.384 1.00 69.94 81 ARG A N 1
ATOM 635 C CA . ARG A 1 81 ? 0.626 -5.685 -21.748 1.00 69.94 81 ARG A CA 1
ATOM 636 C C . ARG A 1 81 ? -0.289 -4.991 -22.765 1.00 69.94 81 ARG A C 1
ATOM 638 O O . ARG A 1 81 ? -0.410 -5.416 -23.911 1.00 69.94 81 ARG A O 1
ATOM 645 N N . ARG A 1 82 ? -0.977 -3.939 -22.330 1.00 68.44 82 ARG A N 1
ATOM 646 C CA . ARG A 1 82 ? -1.792 -3.069 -23.177 1.00 68.44 82 ARG A CA 1
ATOM 647 C C . ARG A 1 82 ? -0.970 -1.832 -23.510 1.00 68.44 82 ARG A C 1
ATOM 649 O O . ARG A 1 82 ? -0.329 -1.267 -22.628 1.00 68.44 82 ARG A O 1
ATOM 656 N N . HIS A 1 83 ? -1.010 -1.399 -24.765 1.00 59.16 83 HIS A N 1
ATOM 657 C CA . HIS A 1 83 ? -0.434 -0.109 -25.124 1.00 59.16 83 HIS A CA 1
ATOM 658 C C . HIS A 1 83 ? -1.221 1.003 -24.414 1.00 59.16 83 HIS A C 1
ATOM 660 O O . HIS A 1 83 ? -2.458 0.958 -24.437 1.00 59.16 83 HIS A O 1
ATOM 666 N N . PRO A 1 84 ? -0.548 1.960 -23.748 1.00 61.97 84 PRO A N 1
ATOM 667 C CA . PRO A 1 84 ? -1.229 3.139 -23.239 1.00 61.97 84 PRO A CA 1
ATOM 668 C C . PRO A 1 84 ? -1.886 3.885 -24.406 1.00 61.97 84 PRO A C 1
ATOM 670 O O . PRO A 1 84 ? -1.358 3.909 -25.518 1.00 61.97 84 PRO A O 1
ATOM 673 N N . ASP A 1 85 ? -3.061 4.455 -24.152 1.00 63.84 85 ASP A N 1
ATOM 674 C CA . ASP A 1 85 ? -3.745 5.321 -25.111 1.00 63.84 85 ASP A CA 1
ATOM 675 C C . ASP A 1 85 ? -2.856 6.554 -25.385 1.00 63.84 85 ASP A C 1
ATOM 677 O O . ASP A 1 85 ? -2.594 7.306 -24.439 1.00 63.84 85 ASP A O 1
ATOM 681 N N . PRO A 1 86 ? -2.382 6.777 -26.629 1.00 62.44 86 PRO A N 1
ATOM 682 C CA . PRO A 1 86 ? -1.469 7.873 -26.954 1.00 62.44 86 PRO A CA 1
ATOM 683 C C . PRO A 1 86 ? -2.028 9.255 -26.601 1.00 62.44 86 PRO A C 1
ATOM 685 O O . PRO A 1 86 ? -1.264 10.160 -26.272 1.00 62.44 86 PRO A O 1
ATOM 688 N N . GLU A 1 87 ? -3.354 9.429 -26.628 1.00 64.12 87 GLU A N 1
ATOM 689 C CA . GLU A 1 87 ? -4.006 10.697 -26.272 1.00 64.12 87 GLU A CA 1
ATOM 690 C C . GLU A 1 87 ? -4.022 10.942 -24.754 1.00 64.12 87 GLU A C 1
ATOM 692 O O . GLU A 1 87 ? -4.197 12.073 -24.293 1.00 64.12 87 GLU A O 1
ATOM 697 N N . ARG A 1 88 ? -3.818 9.884 -23.960 1.00 63.41 88 ARG A N 1
ATOM 698 C CA . ARG A 1 88 ? -3.806 9.905 -22.489 1.00 63.41 88 ARG A CA 1
ATOM 699 C C . ARG A 1 88 ? -2.424 9.643 -21.898 1.00 63.41 88 ARG A C 1
ATOM 701 O O . ARG A 1 88 ? -2.299 9.576 -20.670 1.00 63.41 88 ARG A O 1
ATOM 708 N N . ASP A 1 89 ? -1.401 9.523 -22.742 1.00 63.19 89 ASP A N 1
ATOM 709 C CA . ASP A 1 89 ? -0.013 9.316 -22.343 1.00 63.19 89 ASP A CA 1
ATOM 710 C C . ASP A 1 89 ? 0.577 10.603 -21.746 1.00 63.19 89 ASP A C 1
ATOM 712 O O . ASP A 1 89 ? 1.305 11.391 -22.360 1.00 63.19 89 ASP A O 1
ATOM 716 N N . ARG A 1 90 ? 0.203 10.857 -20.492 1.00 59.44 90 ARG A N 1
ATOM 717 C CA . ARG A 1 90 ? 0.845 11.858 -19.647 1.00 59.44 90 ARG A CA 1
ATOM 718 C C . ARG A 1 90 ? 2.167 11.287 -19.145 1.00 59.44 90 ARG A C 1
ATOM 720 O O . ARG A 1 90 ? 2.220 10.739 -18.052 1.00 59.44 90 ARG A O 1
ATOM 727 N N . ARG A 1 91 ? 3.195 11.417 -19.988 1.00 57.34 91 ARG A N 1
ATOM 728 C CA . ARG A 1 91 ? 4.624 11.108 -19.787 1.00 57.34 91 ARG A CA 1
ATOM 729 C C . ARG A 1 91 ? 5.050 11.076 -18.310 1.00 57.34 91 ARG A C 1
ATOM 731 O O . ARG A 1 91 ? 5.483 12.083 -17.748 1.00 57.34 91 ARG A O 1
ATOM 738 N N . GLY A 1 92 ? 4.935 9.907 -17.689 1.00 57.69 92 GLY A N 1
ATOM 739 C CA . GLY A 1 92 ? 5.433 9.631 -16.338 1.00 57.69 92 GLY A CA 1
ATOM 740 C C . GLY A 1 92 ? 6.298 8.375 -16.246 1.00 57.69 92 GLY A C 1
ATOM 741 O O . GLY A 1 92 ? 7.013 8.191 -15.263 1.00 57.69 92 GLY A O 1
ATOM 742 N N . LEU A 1 93 ? 6.234 7.528 -17.272 1.00 63.38 93 LEU A N 1
ATOM 743 C CA . LEU A 1 93 ? 6.927 6.252 -17.373 1.00 63.38 93 LEU A CA 1
ATOM 744 C C . LEU A 1 93 ? 7.845 6.322 -18.586 1.00 63.38 93 LEU A C 1
ATOM 746 O O . LEU A 1 93 ? 7.398 6.668 -19.678 1.00 63.38 93 LEU A O 1
ATOM 750 N N . GLU A 1 94 ? 9.127 6.035 -18.385 1.00 69.88 94 GLU A N 1
ATOM 751 C CA . GLU A 1 94 ? 10.077 5.930 -19.488 1.00 69.88 94 GLU A CA 1
ATOM 752 C C . GLU A 1 94 ? 10.281 4.458 -19.832 1.00 69.88 94 GLU A C 1
ATOM 754 O O . GLU A 1 94 ? 10.478 3.609 -18.962 1.00 69.88 94 GLU A O 1
ATOM 759 N N . ALA A 1 95 ? 10.203 4.166 -21.125 1.00 67.38 95 ALA A N 1
ATOM 760 C CA . ALA A 1 95 ? 10.534 2.877 -21.700 1.00 67.38 95 ALA A CA 1
ATOM 761 C C . ALA A 1 95 ? 11.997 2.928 -22.151 1.00 67.38 95 ALA A C 1
ATOM 763 O O . ALA A 1 95 ? 12.325 3.676 -23.073 1.00 67.38 95 ALA A O 1
ATOM 764 N N . ILE A 1 96 ? 12.871 2.164 -21.498 1.00 67.38 96 ILE A N 1
ATOM 765 C CA . ILE A 1 96 ? 14.304 2.138 -21.810 1.00 67.38 96 ILE A CA 1
ATOM 766 C C . ILE A 1 96 ? 14.654 0.766 -22.395 1.00 67.38 96 ILE A C 1
ATOM 768 O O . ILE A 1 96 ? 14.425 -0.240 -21.722 1.00 67.38 96 ILE A O 1
ATOM 772 N N . PRO A 1 97 ? 15.181 0.686 -23.631 1.00 65.44 97 PRO A N 1
ATOM 773 C CA . PRO A 1 97 ? 15.686 -0.569 -24.167 1.00 65.44 97 PRO A CA 1
ATOM 774 C C . PRO A 1 97 ? 16.990 -0.976 -23.458 1.00 65.44 97 PRO A C 1
ATOM 776 O O . PRO A 1 97 ? 17.861 -0.133 -23.241 1.00 65.44 97 PRO A O 1
ATOM 779 N N . ASP A 1 98 ? 17.149 -2.255 -23.109 1.00 65.12 98 ASP A N 1
ATOM 780 C CA . ASP A 1 98 ? 18.447 -2.800 -22.682 1.00 65.12 98 ASP A CA 1
ATOM 781 C C . ASP A 1 98 ? 19.405 -3.020 -23.869 1.00 65.12 98 ASP A C 1
ATOM 783 O O . ASP A 1 98 ? 19.081 -2.752 -25.029 1.00 65.12 98 ASP A O 1
ATOM 787 N N . GLN A 1 99 ? 20.608 -3.533 -23.583 1.00 63.19 99 GLN A N 1
ATOM 788 C CA . GLN A 1 99 ? 21.617 -3.855 -24.600 1.00 63.19 99 GLN A CA 1
ATOM 789 C C . GLN A 1 99 ? 21.147 -4.921 -25.607 1.00 63.19 99 GLN A C 1
ATOM 791 O O . GLN A 1 99 ? 21.727 -5.038 -26.685 1.00 63.19 99 GLN A O 1
ATOM 796 N N . GLN A 1 100 ? 20.112 -5.694 -25.271 1.00 66.31 100 GLN A N 1
ATOM 797 C CA . GLN A 1 100 ? 19.488 -6.710 -26.114 1.00 66.31 100 GLN A CA 1
ATOM 798 C C . GLN A 1 100 ? 18.211 -6.201 -26.816 1.00 66.31 100 GLN A C 1
ATOM 800 O O . GLN A 1 100 ? 17.605 -6.942 -27.590 1.00 66.31 100 GLN A O 1
ATOM 805 N N . GLY A 1 101 ? 17.812 -4.943 -26.596 1.00 66.06 101 GLY A N 1
ATOM 806 C CA . GLY A 1 101 ? 16.626 -4.322 -27.184 1.00 66.06 101 GLY A CA 1
ATOM 807 C C . GLY A 1 101 ? 15.309 -4.607 -26.454 1.00 66.06 101 GLY A C 1
ATOM 808 O O . GLY A 1 101 ? 14.252 -4.230 -26.965 1.00 66.06 101 GLY A O 1
ATOM 809 N N . HIS A 1 102 ? 15.321 -5.245 -25.278 1.00 62.59 102 HIS A N 1
ATOM 810 C CA . HIS A 1 102 ? 14.103 -5.423 -24.486 1.00 62.59 102 HIS A CA 1
ATOM 811 C C . HIS A 1 102 ? 13.705 -4.118 -23.810 1.00 62.59 102 HIS A C 1
ATOM 813 O O . HIS A 1 102 ? 14.538 -3.431 -23.227 1.00 62.59 102 HIS A O 1
ATOM 819 N N . ILE A 1 103 ? 12.414 -3.795 -23.856 1.00 63.66 103 ILE A N 1
ATOM 820 C CA . ILE A 1 103 ? 11.879 -2.574 -23.261 1.00 63.66 103 ILE A CA 1
ATOM 821 C C . ILE A 1 103 ? 11.629 -2.791 -21.769 1.00 63.66 103 ILE A C 1
ATOM 823 O O . ILE A 1 103 ? 10.782 -3.599 -21.387 1.00 63.66 103 ILE A O 1
ATOM 827 N N . HIS A 1 104 ? 12.306 -2.000 -20.943 1.00 65.62 104 HIS A N 1
ATOM 828 C CA . HIS A 1 104 ? 12.125 -1.951 -19.497 1.00 65.62 104 HIS A CA 1
ATOM 829 C C . HIS A 1 104 ? 11.322 -0.713 -19.113 1.00 65.62 104 HIS A C 1
ATOM 831 O O . HIS A 1 104 ? 11.610 0.392 -19.577 1.00 65.62 104 HIS A O 1
ATOM 837 N N . ALA A 1 105 ? 10.312 -0.888 -18.263 1.00 66.94 105 ALA A N 1
ATOM 838 C CA . ALA A 1 105 ? 9.613 0.238 -17.660 1.00 66.94 105 ALA A CA 1
ATOM 839 C C . ALA A 1 105 ? 10.456 0.760 -16.496 1.00 66.94 105 ALA A C 1
ATOM 841 O O . ALA A 1 105 ? 10.666 0.056 -15.510 1.00 66.94 105 ALA A O 1
ATOM 842 N N . VAL A 1 106 ? 10.936 1.993 -16.607 1.00 67.06 106 VAL A N 1
ATOM 843 C CA . VAL A 1 106 ? 11.733 2.632 -15.564 1.00 67.06 106 VAL A CA 1
ATOM 844 C C . VAL A 1 106 ? 10.951 3.807 -14.997 1.00 67.06 106 VAL A C 1
ATOM 846 O O . VAL A 1 106 ? 10.304 4.555 -15.733 1.00 67.06 106 VAL A O 1
ATOM 849 N N . LEU A 1 107 ? 10.994 3.957 -13.671 1.00 67.75 107 LEU A N 1
ATOM 850 C CA . LEU A 1 107 ? 10.543 5.165 -12.990 1.00 67.75 107 LEU A CA 1
ATOM 851 C C . LEU A 1 107 ? 11.733 6.128 -12.934 1.00 67.75 107 LEU A C 1
ATOM 853 O O . LEU A 1 107 ? 12.639 5.909 -12.123 1.00 67.75 107 LEU A O 1
ATOM 857 N N . PRO A 1 108 ? 11.771 7.189 -13.757 1.00 63.31 108 PRO A N 1
ATOM 858 C CA . PRO A 1 108 ? 12.890 8.122 -13.711 1.00 63.31 108 PRO A CA 1
ATOM 859 C C . PRO A 1 108 ? 12.927 8.772 -12.320 1.00 63.31 108 PRO A C 1
ATOM 861 O O . PRO A 1 108 ? 11.865 9.097 -11.790 1.00 63.31 108 PRO A O 1
ATOM 864 N N . ALA A 1 109 ? 14.101 9.006 -11.718 1.00 58.94 109 ALA A N 1
ATOM 865 C CA . ALA A 1 109 ? 14.220 9.534 -10.344 1.00 58.94 109 ALA A CA 1
ATOM 866 C C . ALA A 1 109 ? 13.395 10.806 -10.063 1.00 58.94 109 ALA A C 1
ATOM 868 O O . ALA A 1 109 ? 12.951 11.031 -8.938 1.00 58.94 109 ALA A O 1
ATOM 869 N N . ARG A 1 110 ? 13.117 11.625 -11.086 1.00 54.97 110 ARG A N 1
ATOM 870 C CA . ARG A 1 110 ? 12.220 12.793 -10.987 1.00 54.97 110 ARG A CA 1
ATOM 871 C C . ARG A 1 110 ? 10.748 12.432 -10.704 1.00 54.97 110 ARG A C 1
ATOM 873 O O . ARG A 1 110 ? 9.959 13.313 -10.377 1.00 54.97 110 ARG A O 1
ATOM 880 N N . HIS A 1 111 ? 10.383 11.152 -10.762 1.00 59.84 111 HIS A N 1
ATOM 881 C CA . HIS A 1 111 ? 9.053 10.608 -10.496 1.00 59.84 111 HIS A CA 1
ATOM 882 C C . HIS A 1 111 ? 8.927 9.979 -9.095 1.00 59.84 111 HIS A C 1
ATOM 884 O O . HIS A 1 111 ? 8.255 8.963 -8.908 1.00 59.84 111 HIS A O 1
ATOM 890 N N . LEU A 1 112 ? 9.461 10.672 -8.074 1.00 60.00 112 LEU A N 1
ATOM 891 C CA . LEU A 1 112 ? 9.231 10.446 -6.627 1.00 60.00 112 LEU A CA 1
ATOM 892 C C . LEU A 1 112 ? 7.740 10.338 -6.223 1.00 60.00 112 LEU A C 1
ATOM 894 O O . LEU A 1 112 ? 7.411 10.044 -5.071 1.00 60.00 112 LEU A O 1
ATOM 898 N N . PHE A 1 113 ? 6.816 10.590 -7.151 1.00 72.56 113 PHE A N 1
ATOM 899 C CA . PHE A 1 113 ? 5.377 10.497 -6.951 1.00 72.56 113 PHE A CA 1
ATOM 900 C C . PHE A 1 113 ? 4.923 9.080 -6.599 1.00 72.56 113 PHE A C 1
ATOM 902 O O . PHE A 1 113 ? 4.032 8.955 -5.764 1.00 72.56 113 PHE A O 1
ATOM 909 N N . PHE A 1 114 ? 5.532 8.028 -7.163 1.00 84.44 114 PHE A N 1
ATOM 910 C CA . PHE A 1 114 ? 5.026 6.664 -6.965 1.00 84.44 114 PHE A CA 1
ATOM 911 C C . PHE A 1 114 ? 5.164 6.187 -5.516 1.00 84.44 114 PHE A C 1
ATOM 913 O O . PHE A 1 114 ? 4.195 5.708 -4.931 1.00 84.44 114 PHE A O 1
ATOM 920 N N . SER A 1 115 ? 6.314 6.430 -4.881 1.00 89.50 115 SER A N 1
ATOM 921 C CA . SER A 1 115 ? 6.477 6.187 -3.442 1.00 89.50 115 SER A CA 1
ATOM 922 C C . SER A 1 115 ? 5.492 7.017 -2.614 1.00 89.50 115 SER A C 1
ATOM 924 O O . SER A 1 115 ? 4.988 6.541 -1.602 1.00 89.50 115 SER A O 1
ATOM 926 N N . GLY A 1 116 ? 5.159 8.234 -3.057 1.00 91.94 116 GLY A N 1
ATOM 927 C CA . GLY A 1 116 ? 4.124 9.062 -2.434 1.00 91.94 116 GLY A CA 1
ATOM 928 C C . GLY A 1 116 ? 2.700 8.505 -2.574 1.00 91.94 116 GLY A C 1
ATOM 929 O O . GLY A 1 116 ? 1.876 8.728 -1.686 1.00 91.94 116 GLY A O 1
ATOM 930 N N . GLU A 1 117 ? 2.404 7.774 -3.648 1.00 93.19 117 GLU A N 1
ATOM 931 C CA . GLU A 1 117 ? 1.118 7.094 -3.833 1.00 93.19 117 GLU A CA 1
ATOM 932 C C . GLU A 1 117 ? 1.046 5.790 -3.037 1.00 93.19 117 GLU A C 1
ATOM 934 O O . GLU A 1 117 ? 0.065 5.580 -2.325 1.00 93.19 117 GLU A O 1
ATOM 939 N N . ILE A 1 118 ? 2.116 4.987 -3.024 1.00 95.25 118 ILE A N 1
ATOM 940 C CA . ILE A 1 118 ? 2.225 3.839 -2.111 1.00 95.25 118 ILE A CA 1
ATOM 941 C C . ILE A 1 118 ? 2.053 4.310 -0.663 1.00 95.25 118 ILE A C 1
ATOM 943 O O . ILE A 1 118 ? 1.299 3.704 0.094 1.00 95.25 118 ILE A O 1
ATOM 947 N N . ASP A 1 119 ? 2.675 5.431 -0.285 1.00 96.06 119 ASP A N 1
ATOM 948 C CA . ASP A 1 119 ? 2.507 6.020 1.042 1.00 96.06 119 ASP A CA 1
ATOM 949 C C . ASP A 1 119 ? 1.043 6.340 1.360 1.00 96.06 119 ASP A C 1
ATOM 951 O O . ASP A 1 119 ? 0.543 6.013 2.440 1.00 96.06 119 ASP A O 1
ATOM 955 N N . ARG A 1 120 ? 0.323 6.955 0.413 1.00 96.62 120 ARG A N 1
ATOM 956 C CA . ARG A 1 120 ? -1.113 7.216 0.559 1.00 96.62 120 ARG A CA 1
ATOM 957 C C . ARG A 1 120 ? -1.870 5.915 0.823 1.00 96.62 120 ARG A C 1
ATOM 959 O O . ARG A 1 120 ? -2.696 5.886 1.735 1.00 96.62 120 ARG A O 1
ATOM 966 N N . TRP A 1 121 ? -1.578 4.848 0.086 1.00 98.06 121 TRP A N 1
ATOM 967 C CA . TRP A 1 121 ? -2.268 3.567 0.246 1.00 98.06 121 TRP A CA 1
ATOM 968 C C . TRP A 1 121 ? -1.917 2.881 1.565 1.00 98.06 121 TRP A C 1
ATOM 970 O O . TRP A 1 121 ? -2.814 2.391 2.241 1.00 98.06 121 TRP A O 1
ATOM 980 N N . VAL A 1 122 ? -0.657 2.928 2.008 1.00 98.19 122 VAL A N 1
ATOM 981 C CA . VAL A 1 122 ? -0.247 2.445 3.340 1.00 98.19 122 VAL A CA 1
ATOM 982 C C . VAL A 1 122 ? -1.018 3.180 4.439 1.00 98.19 122 VAL A C 1
ATOM 984 O O . VAL A 1 122 ? -1.523 2.554 5.372 1.00 98.19 122 VAL A O 1
ATOM 987 N N . ARG A 1 123 ? -1.188 4.502 4.317 1.00 98.19 123 ARG A N 1
ATOM 988 C CA . ARG A 1 123 ? -1.986 5.302 5.263 1.00 98.19 123 ARG A CA 1
ATOM 989 C C . ARG A 1 123 ? -3.468 4.926 5.235 1.00 98.19 123 ARG A C 1
ATOM 991 O O . ARG A 1 123 ? -4.090 4.885 6.296 1.00 98.19 123 ARG A O 1
ATOM 998 N N . ALA A 1 124 ? -4.024 4.630 4.059 1.00 98.44 124 ALA A N 1
ATOM 999 C CA . ALA A 1 124 ? -5.389 4.126 3.928 1.00 98.44 124 ALA A CA 1
ATOM 1000 C C . ALA A 1 124 ? -5.549 2.753 4.601 1.00 98.44 124 ALA A C 1
ATOM 1002 O O . ALA A 1 124 ? -6.486 2.550 5.377 1.00 98.44 124 ALA A O 1
ATOM 1003 N N . CYS A 1 125 ? -4.601 1.838 4.382 1.00 98.62 125 CYS A N 1
ATOM 1004 C CA . CYS A 1 125 ? -4.587 0.526 5.021 1.00 98.62 125 CYS A CA 1
ATOM 1005 C C . CYS A 1 125 ? -4.484 0.639 6.544 1.00 98.62 125 CYS A C 1
ATOM 1007 O O . CYS A 1 125 ? -5.251 0.005 7.263 1.00 98.62 125 CYS A O 1
ATOM 1009 N N . HIS A 1 126 ? -3.597 1.502 7.045 1.00 98.44 126 HIS A N 1
ATOM 1010 C CA . HIS A 1 126 ? -3.461 1.781 8.472 1.00 98.44 126 HIS A CA 1
ATOM 1011 C C . HIS A 1 126 ? -4.779 2.276 9.084 1.00 98.44 126 HIS A C 1
ATOM 1013 O O . HIS A 1 126 ? -5.245 1.725 10.082 1.00 98.44 126 HIS A O 1
ATOM 1019 N N . ALA A 1 127 ? -5.407 3.284 8.469 1.00 98.25 127 ALA A N 1
ATOM 1020 C CA . ALA A 1 127 ? -6.680 3.822 8.944 1.00 98.25 127 ALA A CA 1
ATOM 1021 C C . ALA A 1 127 ? -7.798 2.776 8.925 1.00 98.25 127 ALA A C 1
ATOM 1023 O O . ALA A 1 127 ? -8.602 2.706 9.851 1.00 98.25 127 ALA A O 1
ATOM 1024 N N . THR A 1 128 ? -7.803 1.912 7.917 1.00 98.38 128 THR A N 1
ATOM 1025 C CA . THR A 1 128 ? -8.780 0.826 7.792 1.00 98.38 128 THR A CA 1
ATOM 1026 C C . THR A 1 128 ? -8.589 -0.243 8.861 1.00 98.38 128 THR A C 1
ATOM 1028 O O . THR A 1 128 ? -9.562 -0.634 9.504 1.00 98.38 128 THR A O 1
ATOM 1031 N N . LEU A 1 129 ? -7.351 -0.683 9.105 1.00 98.25 129 LEU A N 1
ATOM 1032 C CA . LEU A 1 129 ? -7.048 -1.692 10.120 1.00 98.25 129 LEU A CA 1
ATOM 1033 C C . LEU A 1 129 ? -7.405 -1.183 11.522 1.00 98.25 129 LEU A C 1
ATOM 1035 O O . LEU A 1 129 ? -8.151 -1.836 12.261 1.00 98.25 129 LEU A O 1
ATOM 1039 N N . TYR A 1 130 ? -6.929 0.014 11.865 1.00 98.00 130 TYR A N 1
ATOM 1040 C CA . TYR A 1 130 ? -6.873 0.472 13.254 1.00 98.00 130 TYR A CA 1
ATOM 1041 C C . TYR A 1 130 ? -7.888 1.562 13.613 1.00 98.00 130 TYR A C 1
ATOM 1043 O O . TYR A 1 130 ? -8.034 1.881 14.789 1.00 98.00 130 TYR A O 1
ATOM 1051 N N . GLY A 1 131 ? -8.602 2.133 12.638 1.00 97.38 131 GLY A N 1
ATOM 1052 C CA . GLY A 1 131 ? -9.552 3.227 12.870 1.00 97.38 131 GLY A CA 1
ATOM 1053 C C . GLY A 1 131 ? -8.898 4.556 13.268 1.00 97.38 131 GLY A C 1
ATOM 1054 O O . GLY A 1 131 ? -9.593 5.467 13.697 1.00 97.38 131 GLY A O 1
ATOM 1055 N N . VAL A 1 132 ? -7.573 4.680 13.143 1.00 96.81 132 VAL A N 1
ATOM 1056 C CA . VAL A 1 132 ? -6.808 5.896 13.463 1.00 96.81 132 VAL A CA 1
ATOM 1057 C C . VAL A 1 132 ? -6.007 6.345 12.248 1.00 96.81 132 VAL A C 1
ATOM 1059 O O . VAL A 1 132 ? -5.591 5.525 11.441 1.00 96.81 132 VAL A O 1
ATOM 1062 N N . VAL A 1 133 ? -5.790 7.647 12.075 1.00 97.19 133 VAL A N 1
ATOM 1063 C CA . VAL A 1 133 ? -5.062 8.163 10.906 1.00 97.19 133 VAL A CA 1
ATOM 1064 C C . VAL A 1 133 ? -3.561 8.154 11.167 1.00 97.19 133 VAL A C 1
ATOM 1066 O O . VAL A 1 133 ? -3.108 8.774 12.121 1.00 97.19 133 VAL A O 1
ATOM 1069 N N . LEU A 1 134 ? -2.781 7.552 10.263 1.00 96.75 134 LEU A N 1
ATOM 1070 C CA . LEU A 1 134 ? -1.321 7.662 10.295 1.00 96.75 134 LEU A CA 1
ATOM 1071 C C . LEU A 1 134 ? -0.895 9.111 9.958 1.00 96.75 134 LEU A C 1
ATOM 1073 O O . LEU A 1 134 ? -1.196 9.588 8.845 1.00 96.75 134 LEU A O 1
ATOM 1077 N N . PRO A 1 135 ? -0.207 9.834 10.869 1.00 93.12 135 PRO A N 1
ATOM 1078 C CA . PRO A 1 135 ? 0.142 11.236 10.659 1.00 93.12 135 PRO A CA 1
ATOM 1079 C C . PRO A 1 135 ? 1.045 11.463 9.436 1.00 93.12 135 PRO A C 1
ATOM 1081 O O . PRO A 1 135 ? 1.833 10.611 9.025 1.00 93.12 135 PRO A O 1
ATOM 1084 N N . ARG A 1 136 ? 0.956 12.653 8.826 1.00 89.50 136 ARG A N 1
ATOM 1085 C CA . ARG A 1 136 ? 1.869 13.034 7.727 1.00 89.50 136 ARG A CA 1
ATOM 1086 C C . ARG A 1 136 ? 3.247 13.447 8.240 1.00 89.50 136 ARG A C 1
ATOM 1088 O O . ARG A 1 136 ? 4.245 13.194 7.578 1.00 89.50 136 ARG A O 1
ATOM 1095 N N . ARG A 1 137 ? 3.281 14.128 9.386 1.00 88.69 137 ARG A N 1
ATOM 1096 C CA . ARG A 1 137 ? 4.491 14.681 10.006 1.00 88.69 137 ARG A CA 1
ATOM 1097 C C . ARG A 1 137 ? 4.934 13.790 11.160 1.00 88.69 137 ARG A C 1
ATOM 1099 O O . ARG A 1 137 ? 4.099 13.132 11.769 1.00 88.69 137 ARG A O 1
ATOM 1106 N N . GLY A 1 138 ? 6.235 13.767 11.437 1.00 85.00 138 GLY A N 1
ATOM 1107 C CA . GLY A 1 138 ? 6.814 12.973 12.528 1.00 85.00 138 GLY A CA 1
ATOM 1108 C C . GLY A 1 138 ? 6.886 11.465 12.264 1.00 85.00 138 GLY A C 1
ATOM 1109 O O . GLY A 1 138 ? 7.506 10.755 13.041 1.00 85.00 138 GLY A O 1
ATOM 1110 N N . VAL A 1 139 ? 6.309 10.975 11.163 1.00 88.50 139 VAL A N 1
ATOM 1111 C CA . VAL A 1 139 ? 6.399 9.570 10.751 1.00 88.50 139 VAL A CA 1
ATOM 1112 C C . VAL A 1 139 ? 7.635 9.379 9.882 1.00 88.50 139 VAL A C 1
ATOM 1114 O O . VAL A 1 139 ? 7.676 9.854 8.741 1.00 88.50 139 VAL A O 1
ATOM 1117 N N . GLN A 1 140 ? 8.619 8.659 10.414 1.00 89.25 140 GLN A N 1
ATOM 1118 C CA . GLN A 1 140 ? 9.736 8.147 9.624 1.00 89.25 140 GLN A CA 1
ATOM 1119 C C . GLN A 1 140 ? 9.273 6.912 8.863 1.00 89.25 140 GLN A C 1
ATOM 1121 O O . GLN A 1 140 ? 8.579 6.062 9.419 1.00 89.25 140 GLN A O 1
ATOM 1126 N N . ARG A 1 141 ? 9.629 6.814 7.587 1.00 94.12 141 ARG A N 1
ATOM 1127 C CA . ARG A 1 141 ? 9.212 5.702 6.736 1.00 94.12 141 ARG A CA 1
ATOM 1128 C C . ARG A 1 141 ? 10.246 5.424 5.665 1.00 94.12 141 ARG A C 1
ATOM 1130 O O . ARG A 1 141 ? 10.943 6.338 5.231 1.00 94.12 141 ARG A O 1
ATOM 1137 N N . ASN A 1 142 ? 10.295 4.176 5.230 1.00 93.88 142 ASN A N 1
ATOM 1138 C CA . ASN A 1 142 ? 11.039 3.762 4.053 1.00 93.88 142 ASN A CA 1
ATOM 1139 C C . ASN A 1 142 ? 10.120 2.901 3.189 1.00 93.88 142 ASN A C 1
ATOM 1141 O O . ASN A 1 142 ? 9.438 2.013 3.704 1.00 93.88 142 ASN A O 1
ATOM 1145 N N . ILE A 1 143 ? 10.064 3.211 1.899 1.00 94.56 143 ILE A N 1
ATOM 1146 C CA . ILE A 1 143 ? 9.182 2.578 0.925 1.00 94.56 143 ILE A CA 1
ATOM 1147 C C . ILE A 1 143 ? 10.074 2.028 -0.177 1.00 94.56 143 ILE A C 1
ATOM 1149 O O . ILE A 1 143 ? 10.762 2.790 -0.852 1.00 94.56 143 ILE A O 1
ATOM 1153 N N . HIS A 1 144 ? 10.024 0.716 -0.370 1.00 93.62 144 HIS A N 1
ATOM 1154 C CA . HIS A 1 144 ? 10.698 0.021 -1.454 1.00 93.62 144 HIS A CA 1
ATOM 1155 C C . HIS A 1 144 ? 9.646 -0.388 -2.492 1.00 93.62 144 HIS A C 1
ATOM 1157 O O . HIS A 1 144 ? 8.928 -1.374 -2.284 1.00 93.62 144 HIS A O 1
ATOM 1163 N N . PRO A 1 145 ? 9.479 0.391 -3.577 1.00 92.44 145 PRO A N 1
ATOM 1164 C CA . PRO A 1 145 ? 8.589 0.016 -4.666 1.00 92.44 145 PRO A CA 1
ATOM 1165 C C . PRO A 1 145 ? 9.116 -1.232 -5.404 1.00 92.44 145 PRO A C 1
ATOM 1167 O O . PRO A 1 145 ? 10.316 -1.531 -5.337 1.00 92.44 145 PRO A O 1
ATOM 1170 N N . PRO A 1 146 ? 8.236 -1.944 -6.133 1.00 89.56 146 PRO A N 1
ATOM 1171 C CA . PRO A 1 146 ? 8.633 -3.121 -6.901 1.00 89.56 146 PRO A CA 1
ATOM 1172 C C . PRO A 1 146 ? 9.573 -2.760 -8.064 1.00 89.56 146 PRO A C 1
ATOM 1174 O O . PRO A 1 146 ? 10.492 -3.508 -8.366 1.00 89.56 146 PRO A O 1
ATOM 1177 N N . MET A 1 147 ? 9.396 -1.583 -8.673 1.00 86.69 147 MET A N 1
ATOM 1178 C CA . MET A 1 147 ? 10.239 -1.079 -9.764 1.00 86.69 147 MET A CA 1
ATOM 1179 C C . MET A 1 147 ? 11.543 -0.455 -9.242 1.00 86.69 147 MET A C 1
ATOM 1181 O O . MET A 1 147 ? 11.527 0.187 -8.182 1.00 86.69 147 MET A O 1
ATOM 1185 N N . PRO A 1 148 ? 12.666 -0.580 -9.972 1.00 82.19 148 PRO A N 1
ATOM 1186 C CA . PRO A 1 148 ? 13.868 0.189 -9.694 1.00 82.19 148 PRO A CA 1
ATOM 1187 C C . PRO A 1 148 ? 13.710 1.671 -9.963 1.00 82.19 148 PRO A C 1
ATOM 1189 O O . PRO A 1 148 ? 13.081 2.108 -10.924 1.00 82.19 148 PRO A O 1
ATOM 1192 N N . THR A 1 149 ? 14.306 2.436 -9.057 1.00 83.31 149 THR A N 1
ATOM 1193 C CA . THR A 1 149 ? 14.641 3.829 -9.276 1.00 83.31 149 THR A CA 1
ATOM 1194 C C . THR A 1 149 ? 15.947 3.875 -10.054 1.00 83.31 149 THR A C 1
ATOM 1196 O O . THR A 1 149 ? 16.856 3.071 -9.824 1.00 83.31 149 THR A O 1
ATOM 1199 N N . SER A 1 150 ? 16.021 4.798 -11.004 1.00 81.75 150 SER A N 1
ATOM 1200 C CA . SER A 1 150 ? 17.241 5.055 -11.750 1.00 81.75 150 SER A CA 1
ATOM 1201 C C . SER A 1 150 ? 17.562 6.539 -11.794 1.00 81.75 150 SER A C 1
ATOM 1203 O O . SER A 1 150 ? 16.678 7.404 -11.775 1.00 81.75 150 SER A O 1
ATOM 1205 N N . THR A 1 151 ? 18.851 6.823 -11.889 1.00 83.62 151 THR A N 1
ATOM 1206 C CA . THR A 1 151 ? 19.395 8.136 -12.211 1.00 83.62 151 THR A CA 1
ATOM 1207 C C . THR A 1 151 ? 20.074 8.073 -13.575 1.00 83.62 151 THR A C 1
ATOM 1209 O O . THR A 1 151 ? 20.472 7.003 -14.031 1.00 83.62 151 THR A O 1
ATOM 1212 N N . PHE A 1 152 ? 20.170 9.214 -14.252 1.00 80.88 152 PHE A N 1
ATOM 1213 C CA . PHE A 1 152 ? 20.932 9.330 -15.491 1.00 80.88 152 PHE A CA 1
ATOM 1214 C C . PHE A 1 152 ? 22.282 9.961 -15.164 1.00 80.88 152 PHE A C 1
ATOM 1216 O O . PHE A 1 152 ? 22.322 11.002 -14.506 1.00 80.88 152 PHE A O 1
ATOM 1223 N N . ALA A 1 153 ? 23.365 9.327 -15.600 1.00 84.94 153 ALA A N 1
ATOM 1224 C CA . ALA A 1 153 ? 24.691 9.926 -15.598 1.00 84.94 153 ALA A CA 1
ATOM 1225 C C . ALA A 1 153 ? 24.802 11.003 -16.694 1.00 84.94 153 ALA A C 1
ATOM 1227 O O . ALA A 1 153 ? 23.980 11.057 -17.612 1.00 84.94 153 ALA A O 1
ATOM 1228 N N . ASP A 1 154 ? 25.836 11.846 -16.613 1.00 85.94 154 ASP A N 1
ATOM 1229 C CA . ASP A 1 154 ? 26.069 12.943 -17.568 1.00 85.94 154 ASP A CA 1
ATOM 1230 C C . ASP A 1 154 ? 26.243 12.454 -19.020 1.00 85.94 154 ASP A C 1
ATOM 1232 O O . ASP A 1 154 ? 25.962 13.189 -19.965 1.00 85.94 154 ASP A O 1
ATOM 1236 N N . ASP A 1 155 ? 26.674 11.204 -19.207 1.00 83.31 155 ASP A N 1
ATOM 1237 C CA . ASP A 1 155 ? 26.837 10.550 -20.511 1.00 83.31 155 ASP A CA 1
ATOM 1238 C C . ASP A 1 155 ? 25.546 9.890 -21.042 1.00 83.31 155 ASP A C 1
ATOM 1240 O O . ASP A 1 155 ? 25.555 9.266 -22.103 1.00 83.31 155 ASP A O 1
ATOM 1244 N N . GLY A 1 156 ? 24.429 10.028 -20.318 1.00 80.25 156 GLY A N 1
ATOM 1245 C CA . GLY A 1 156 ? 23.144 9.412 -20.645 1.00 80.25 156 GLY A CA 1
ATOM 1246 C C . GLY A 1 156 ? 22.992 7.964 -20.169 1.00 80.25 156 GLY A C 1
ATOM 1247 O O . GLY A 1 156 ? 21.928 7.376 -20.376 1.00 80.25 156 GLY A O 1
ATOM 1248 N N . THR A 1 157 ? 24.001 7.385 -19.510 1.00 81.81 157 THR A N 1
ATOM 1249 C CA . THR A 1 157 ? 23.919 6.034 -18.945 1.00 81.81 157 THR A CA 1
ATOM 1250 C C . THR A 1 157 ? 22.902 5.984 -17.807 1.00 81.81 157 THR A C 1
ATOM 1252 O O . THR A 1 157 ? 22.882 6.841 -16.922 1.00 81.81 157 THR A O 1
ATOM 1255 N N . VAL A 1 158 ? 22.067 4.944 -17.799 1.00 80.31 158 VAL A N 1
ATOM 1256 C CA . VAL A 1 158 ? 21.101 4.688 -16.726 1.00 80.31 158 VAL A CA 1
ATOM 1257 C C . VAL A 1 158 ? 21.794 3.954 -15.583 1.00 80.31 158 VAL A C 1
ATOM 1259 O O . VAL A 1 158 ? 22.279 2.836 -15.751 1.00 80.31 158 VAL A O 1
A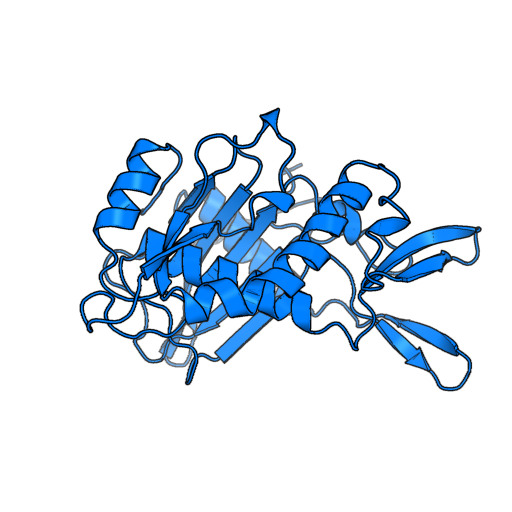TOM 1262 N N . LEU A 1 159 ? 21.813 4.572 -14.408 1.00 83.62 159 LEU A N 1
ATOM 1263 C CA . LEU A 1 159 ? 22.332 3.998 -13.174 1.00 83.62 159 LEU A CA 1
ATOM 1264 C C . LEU A 1 159 ? 21.161 3.596 -12.282 1.00 83.62 159 LEU A C 1
ATOM 1266 O O . LEU A 1 159 ? 20.391 4.444 -11.832 1.00 83.62 159 LEU A O 1
ATOM 1270 N N . PHE A 1 160 ? 21.017 2.299 -12.034 1.00 84.00 160 PHE A N 1
ATOM 1271 C CA . PHE A 1 160 ? 19.982 1.770 -11.152 1.00 84.00 160 PHE A CA 1
ATOM 1272 C C . PHE A 1 160 ? 20.435 1.813 -9.696 1.00 84.00 160 PHE A C 1
ATOM 1274 O O . PHE A 1 160 ? 21.560 1.420 -9.379 1.00 84.00 160 PHE A O 1
ATOM 1281 N N . ASP A 1 161 ? 19.540 2.234 -8.804 1.00 84.50 161 ASP A N 1
ATOM 1282 C CA . ASP A 1 161 ? 19.824 2.188 -7.374 1.00 84.50 161 ASP A CA 1
ATOM 1283 C C . ASP A 1 161 ? 19.892 0.727 -6.896 1.00 84.50 161 ASP A C 1
ATOM 1285 O O . ASP A 1 161 ? 19.020 -0.084 -7.241 1.00 84.50 161 ASP A O 1
ATOM 1289 N N . PRO A 1 162 ? 20.895 0.363 -6.077 1.00 87.06 162 PRO A N 1
ATOM 1290 C CA . PRO A 1 162 ? 21.014 -0.994 -5.569 1.00 87.06 162 PRO A CA 1
ATOM 1291 C C . PRO A 1 162 ? 19.856 -1.335 -4.624 1.00 87.06 162 PRO A C 1
ATOM 1293 O O . PRO A 1 162 ? 19.376 -0.501 -3.850 1.00 87.06 162 PRO A O 1
ATOM 1296 N N . VAL A 1 163 ? 19.444 -2.606 -4.625 1.00 88.81 163 VAL A N 1
ATOM 1297 C CA . VAL A 1 163 ? 18.497 -3.112 -3.625 1.00 88.81 163 VAL A CA 1
ATOM 1298 C C . VAL A 1 163 ? 19.176 -3.102 -2.259 1.00 88.81 163 VAL A C 1
ATOM 1300 O O . VAL A 1 163 ? 20.202 -3.747 -2.048 1.00 88.81 163 VAL A O 1
ATOM 1303 N N . LEU A 1 164 ? 18.595 -2.373 -1.306 1.00 90.62 164 LEU A N 1
ATOM 1304 C CA . LEU A 1 164 ? 19.155 -2.294 0.039 1.00 90.62 164 LEU A CA 1
ATOM 1305 C C . LEU A 1 164 ? 18.998 -3.640 0.776 1.00 90.62 164 LEU A C 1
ATOM 1307 O O . LEU A 1 164 ? 17.904 -4.211 0.749 1.00 90.62 164 LEU A O 1
ATOM 1311 N N . PRO A 1 165 ? 20.013 -4.114 1.529 1.00 91.31 165 PRO A N 1
ATOM 1312 C CA . PRO A 1 165 ? 19.952 -5.396 2.247 1.00 91.31 165 PRO A CA 1
ATOM 1313 C C . PRO A 1 165 ? 18.752 -5.539 3.197 1.00 91.31 165 PRO A C 1
ATOM 1315 O O . PRO A 1 165 ? 18.227 -6.631 3.407 1.00 91.31 165 PRO A O 1
ATOM 1318 N N . GLN A 1 166 ? 18.270 -4.422 3.748 1.00 92.00 166 GLN A N 1
ATOM 1319 C CA . GLN A 1 166 ? 17.091 -4.382 4.618 1.00 92.00 166 GLN A CA 1
ATOM 1320 C C . GLN A 1 166 ? 15.792 -4.857 3.944 1.00 92.00 166 GLN A C 1
ATOM 1322 O O . GLN A 1 166 ? 14.893 -5.319 4.641 1.00 92.00 166 GLN A O 1
ATOM 1327 N N . VAL A 1 167 ? 15.692 -4.798 2.609 1.00 93.00 167 VAL A N 1
ATOM 1328 C CA . VAL A 1 167 ? 14.522 -5.287 1.858 1.00 93.00 167 VAL A CA 1
ATOM 1329 C C . VAL A 1 167 ? 14.324 -6.781 2.098 1.00 93.00 167 VAL A C 1
ATOM 1331 O O . VAL A 1 167 ? 13.229 -7.200 2.473 1.00 93.00 167 VAL A O 1
ATOM 1334 N N . ALA A 1 168 ? 15.397 -7.570 1.979 1.00 93.50 168 ALA A N 1
ATOM 1335 C CA . ALA A 1 168 ? 15.364 -9.003 2.260 1.00 93.50 168 ALA A CA 1
ATOM 1336 C C . ALA A 1 168 ? 14.929 -9.275 3.708 1.00 93.50 168 ALA A C 1
ATOM 1338 O O . ALA A 1 168 ? 14.157 -10.198 3.969 1.00 93.50 168 ALA A O 1
ATOM 1339 N N . LYS A 1 169 ? 15.346 -8.419 4.654 1.00 92.75 169 LYS A N 1
ATOM 1340 C CA . LYS A 1 169 ? 14.929 -8.547 6.053 1.00 92.75 169 LYS A CA 1
ATOM 1341 C C . LYS A 1 169 ? 13.435 -8.290 6.247 1.00 92.75 169 LYS A C 1
ATOM 1343 O O . LYS A 1 169 ? 12.790 -9.026 6.993 1.00 92.75 169 LYS A O 1
ATOM 1348 N N . PHE A 1 170 ? 12.870 -7.281 5.584 1.00 94.81 170 PHE A N 1
ATOM 1349 C CA . PHE A 1 170 ? 11.428 -7.018 5.643 1.00 94.81 170 PHE A CA 1
ATOM 1350 C C . PHE A 1 170 ? 10.629 -8.190 5.068 1.00 94.81 170 PHE A C 1
ATOM 1352 O O . PHE A 1 170 ? 9.680 -8.652 5.702 1.00 94.81 170 PHE A O 1
ATOM 1359 N N . VAL A 1 171 ? 11.063 -8.728 3.925 1.00 95.62 171 VAL A N 1
ATOM 1360 C CA . VAL A 1 171 ? 10.457 -9.907 3.290 1.00 95.62 171 VAL A CA 1
ATOM 1361 C C . VAL A 1 171 ? 10.483 -11.120 4.218 1.00 95.62 171 VAL A C 1
ATOM 1363 O O . VAL A 1 171 ? 9.454 -11.770 4.413 1.00 95.62 171 VAL A O 1
ATOM 1366 N N . GLU A 1 172 ? 11.631 -11.398 4.834 1.00 94.19 172 GLU A N 1
ATOM 1367 C CA . GLU A 1 172 ? 11.794 -12.486 5.797 1.00 94.19 172 GLU A CA 1
ATOM 1368 C C . GLU A 1 172 ? 10.828 -12.337 6.984 1.00 94.19 172 GLU A C 1
ATOM 1370 O O . GLU A 1 172 ? 10.119 -13.285 7.332 1.00 94.19 172 GLU A O 1
ATOM 1375 N N . VAL A 1 173 ? 10.760 -11.143 7.588 1.00 94.81 173 VAL A N 1
ATOM 1376 C CA . VAL A 1 173 ? 9.883 -10.866 8.737 1.00 94.81 173 VAL A CA 1
ATOM 1377 C C . VAL A 1 173 ? 8.413 -11.034 8.363 1.00 94.81 173 VAL A C 1
ATOM 1379 O O . VAL A 1 173 ? 7.668 -11.674 9.111 1.00 94.81 173 VAL A O 1
ATOM 1382 N N . ILE A 1 174 ? 7.989 -10.504 7.214 1.00 96.62 174 ILE A N 1
ATOM 1383 C CA . ILE A 1 174 ? 6.608 -10.633 6.739 1.00 96.62 174 ILE A CA 1
ATOM 1384 C C . ILE A 1 174 ? 6.261 -12.103 6.506 1.00 96.62 174 ILE A C 1
ATOM 1386 O O . ILE A 1 174 ? 5.286 -12.593 7.071 1.00 96.62 174 ILE A O 1
ATOM 1390 N N . ARG A 1 175 ? 7.071 -12.847 5.747 1.00 95.38 175 ARG A N 1
ATOM 1391 C CA . ARG A 1 175 ? 6.801 -14.263 5.448 1.00 95.38 175 ARG A CA 1
ATOM 1392 C C . 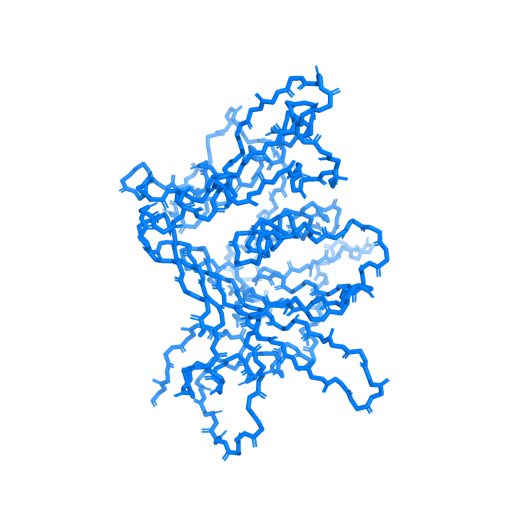ARG A 1 175 ? 6.745 -15.125 6.702 1.00 95.38 175 ARG A C 1
ATOM 1394 O O . ARG A 1 175 ? 5.819 -15.917 6.860 1.00 95.38 175 ARG A O 1
ATOM 1401 N N . ARG A 1 176 ? 7.690 -14.932 7.620 1.00 94.56 176 ARG A N 1
ATOM 1402 C CA . ARG A 1 176 ? 7.722 -15.636 8.905 1.00 94.56 176 ARG A CA 1
ATOM 1403 C C . ARG A 1 176 ? 6.436 -15.413 9.702 1.00 94.56 176 ARG A C 1
ATOM 1405 O O . ARG A 1 176 ? 5.839 -16.369 10.185 1.00 94.56 176 ARG A O 1
ATOM 1412 N N . ASN A 1 177 ? 5.993 -14.162 9.819 1.00 95.50 177 ASN A N 1
ATOM 1413 C CA . ASN A 1 177 ? 4.758 -13.839 10.536 1.00 95.50 177 ASN A CA 1
ATOM 1414 C C . ASN A 1 177 ? 3.505 -14.279 9.759 1.00 95.50 177 ASN A C 1
ATOM 1416 O O . ASN A 1 177 ? 2.494 -14.616 10.368 1.00 95.50 177 ASN A O 1
ATOM 1420 N N . ARG A 1 178 ? 3.571 -14.389 8.425 1.00 95.69 178 ARG A N 1
ATOM 1421 C CA . ARG A 1 178 ? 2.512 -15.029 7.631 1.00 95.69 178 ARG A CA 1
ATOM 1422 C C . ARG A 1 178 ? 2.351 -16.499 8.006 1.00 95.69 178 ARG A C 1
ATOM 1424 O O . ARG A 1 178 ? 1.234 -16.934 8.255 1.00 95.69 178 ARG A O 1
ATOM 1431 N N . MET A 1 179 ? 3.458 -17.243 8.090 1.00 93.31 179 MET A N 1
ATOM 1432 C CA . MET A 1 179 ? 3.454 -18.656 8.500 1.00 93.31 179 MET A CA 1
ATOM 1433 C C . MET A 1 179 ? 2.941 -18.841 9.932 1.00 93.31 179 MET A C 1
ATOM 1435 O O . MET A 1 179 ? 2.255 -19.817 10.217 1.00 93.31 179 MET A O 1
ATOM 1439 N N . ALA A 1 180 ? 3.241 -17.892 10.820 1.00 93.69 180 ALA A N 1
ATOM 1440 C CA . ALA A 1 180 ? 2.747 -17.888 12.195 1.00 93.69 180 ALA A CA 1
ATOM 1441 C C . ALA A 1 180 ? 1.294 -17.384 12.336 1.00 93.69 180 ALA A C 1
ATOM 1443 O O . ALA A 1 180 ? 0.761 -17.393 13.442 1.00 93.69 180 ALA A O 1
ATOM 1444 N N . ASN A 1 181 ? 0.652 -16.950 11.242 1.00 94.56 181 ASN A N 1
ATOM 1445 C CA . ASN A 1 181 ? -0.671 -16.322 11.233 1.00 94.56 181 ASN A CA 1
ATOM 1446 C C . ASN A 1 181 ? -0.775 -15.126 12.202 1.00 94.56 181 ASN A C 1
ATOM 1448 O O . ASN A 1 181 ? -1.700 -15.024 13.010 1.00 94.56 181 ASN A O 1
ATOM 1452 N N . THR A 1 182 ? 0.219 -14.237 12.137 1.00 96.06 182 THR A N 1
ATOM 1453 C CA . THR A 1 182 ? 0.360 -13.052 12.996 1.00 96.06 182 THR A CA 1
ATOM 1454 C C . THR A 1 182 ? 0.410 -11.743 12.199 1.00 96.06 182 THR A C 1
ATOM 1456 O O . THR A 1 182 ? 0.876 -10.739 12.719 1.00 96.06 182 THR A O 1
ATOM 1459 N N . LEU A 1 183 ? -0.066 -11.708 10.949 1.00 97.75 183 LEU A N 1
ATOM 1460 C CA . LEU A 1 183 ? -0.121 -10.495 10.120 1.00 97.75 183 LEU A CA 1
ATOM 1461 C C . LEU A 1 183 ? -1.485 -9.803 10.125 1.00 97.75 183 LEU A C 1
ATOM 1463 O O . LEU A 1 183 ? -2.491 -10.375 9.711 1.00 97.75 183 LEU A O 1
ATOM 1467 N N . ASP A 1 184 ? -1.501 -8.512 10.436 1.00 98.56 184 ASP A N 1
ATOM 1468 C CA . ASP A 1 184 ? -2.672 -7.688 10.146 1.00 98.56 184 ASP A CA 1
ATOM 1469 C C . ASP A 1 184 ? -2.794 -7.504 8.630 1.00 98.56 184 ASP A C 1
ATOM 1471 O O . ASP A 1 184 ? -1.804 -7.193 7.964 1.00 98.56 184 ASP A O 1
ATOM 1475 N N . ALA A 1 185 ? -3.985 -7.714 8.068 1.00 98.56 185 ALA A N 1
ATOM 1476 C CA . ALA A 1 185 ? -4.136 -7.846 6.620 1.00 98.56 185 ALA A CA 1
ATOM 1477 C C . ALA A 1 185 ? -5.396 -7.184 6.053 1.00 98.56 185 ALA A C 1
ATOM 1479 O O . ALA A 1 185 ? -6.463 -7.167 6.673 1.00 98.56 185 ALA A O 1
ATOM 1480 N N . ILE A 1 186 ? -5.262 -6.671 4.831 1.00 98.62 186 ILE A N 1
ATOM 1481 C CA . ILE A 1 186 ? -6.363 -6.211 3.987 1.00 98.62 186 ILE A CA 1
ATOM 1482 C C . ILE A 1 186 ? -6.271 -6.914 2.639 1.00 98.62 186 ILE A C 1
ATOM 1484 O O . ILE A 1 186 ? -5.210 -6.934 2.011 1.00 98.62 186 ILE A O 1
ATOM 1488 N N . THR A 1 187 ? -7.412 -7.397 2.170 1.00 98.38 187 THR A N 1
ATOM 1489 C CA . THR A 1 187 ? -7.619 -7.857 0.804 1.00 98.38 187 THR A CA 1
ATOM 1490 C C . THR A 1 187 ? -8.784 -7.081 0.200 1.00 98.38 187 THR A C 1
ATOM 1492 O O . THR A 1 187 ? -9.818 -6.899 0.841 1.00 98.38 187 THR A O 1
ATOM 1495 N N . ALA A 1 188 ? -8.593 -6.559 -1.008 1.00 98.44 188 ALA A N 1
ATOM 1496 C CA . ALA A 1 188 ? -9.591 -5.765 -1.719 1.00 98.44 188 ALA A CA 1
ATOM 1497 C C . ALA A 1 188 ? -9.460 -5.978 -3.231 1.00 98.44 188 ALA A C 1
ATOM 1499 O O . ALA A 1 188 ? -8.500 -6.603 -3.691 1.00 98.44 188 ALA A O 1
ATOM 1500 N N . TRP A 1 189 ? -10.400 -5.415 -3.995 1.00 97.31 189 TRP A N 1
ATOM 1501 C CA . TRP A 1 189 ? -10.347 -5.417 -5.461 1.00 97.31 189 TRP A CA 1
ATOM 1502 C C . TRP A 1 189 ? -10.283 -6.837 -6.042 1.00 97.31 189 TRP A C 1
ATOM 1504 O O . TRP A 1 189 ? -9.369 -7.150 -6.795 1.00 97.31 189 TRP A O 1
ATOM 1514 N N . ASN A 1 190 ? -11.201 -7.722 -5.635 1.00 96.69 190 ASN A N 1
ATOM 1515 C CA . ASN A 1 190 ? -11.234 -9.129 -6.068 1.00 96.69 190 ASN A CA 1
ATOM 1516 C C . ASN A 1 190 ? -9.880 -9.863 -5.908 1.00 96.69 190 ASN A C 1
ATOM 1518 O O . ASN A 1 190 ? -9.347 -10.430 -6.862 1.00 96.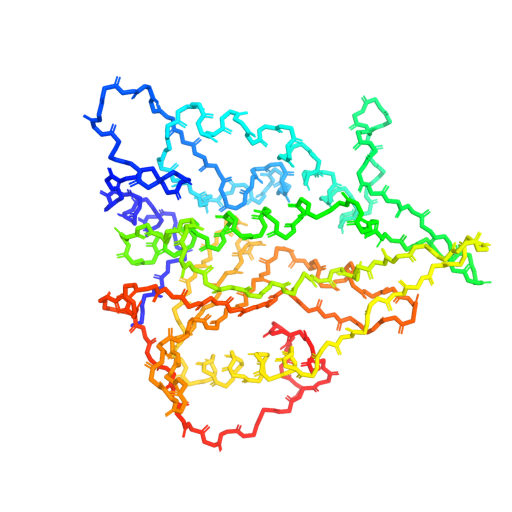69 190 ASN A O 1
ATOM 1522 N N . ASP A 1 191 ? -9.269 -9.764 -4.725 1.00 96.88 191 ASP A N 1
ATOM 1523 C CA . ASP A 1 191 ? -7.938 -10.307 -4.396 1.00 96.88 191 ASP A CA 1
ATOM 1524 C C . ASP A 1 191 ? -6.757 -9.723 -5.195 1.00 96.88 191 ASP A C 1
ATOM 1526 O O . ASP A 1 191 ? -5.608 -10.151 -5.022 1.00 96.88 191 ASP A O 1
ATOM 1530 N N . ARG A 1 192 ? -6.995 -8.709 -6.038 1.00 97.06 192 ARG A N 1
ATOM 1531 C CA . ARG A 1 192 ? -5.943 -8.018 -6.799 1.00 97.06 192 ARG A CA 1
ATOM 1532 C C . ARG A 1 192 ? -5.182 -7.005 -5.966 1.00 97.06 192 ARG A C 1
ATOM 1534 O O . ARG A 1 192 ? -4.108 -6.588 -6.382 1.00 97.06 192 ARG A O 1
ATOM 1541 N N . PHE A 1 193 ? -5.691 -6.634 -4.796 1.00 97.94 193 PHE A N 1
ATOM 1542 C CA . PHE A 1 193 ? -4.962 -5.851 -3.811 1.00 97.94 193 PHE A CA 1
ATOM 1543 C C . PHE A 1 193 ? -4.802 -6.632 -2.514 1.00 97.94 193 PHE A C 1
ATOM 1545 O O . PHE A 1 193 ? -5.786 -7.075 -1.920 1.00 97.94 193 PHE A O 1
ATOM 1552 N N . ARG A 1 194 ? -3.561 -6.741 -2.040 1.00 98.25 194 ARG A N 1
ATOM 1553 C CA . ARG A 1 194 ? -3.240 -7.311 -0.733 1.00 98.25 194 ARG A CA 1
ATOM 1554 C C . ARG A 1 194 ? -2.267 -6.403 -0.003 1.00 98.25 194 ARG A C 1
ATOM 1556 O O . ARG A 1 194 ? -1.234 -6.026 -0.546 1.00 98.25 194 ARG A O 1
ATOM 1563 N N . TYR A 1 195 ? -2.585 -6.091 1.240 1.00 98.69 195 TYR A N 1
ATOM 1564 C CA . TYR A 1 195 ? -1.696 -5.409 2.165 1.00 98.69 195 TYR A CA 1
ATOM 1565 C C . TYR A 1 195 ? -1.554 -6.264 3.413 1.00 98.69 195 TYR A C 1
ATOM 1567 O O . TYR A 1 195 ? -2.548 -6.736 3.961 1.00 98.69 195 TYR A O 1
ATOM 1575 N N . GLU A 1 196 ? -0.325 -6.443 3.867 1.00 98.62 196 GLU A N 1
ATOM 1576 C CA . GLU A 1 196 ? -0.019 -7.141 5.105 1.00 98.62 196 GLU A CA 1
ATOM 1577 C C . GLU A 1 196 ? 0.962 -6.324 5.921 1.00 98.62 196 GLU A C 1
ATOM 1579 O O . GLU A 1 196 ? 1.898 -5.739 5.375 1.00 98.62 196 GLU A O 1
ATOM 1584 N N . CYS A 1 197 ? 0.778 -6.299 7.234 1.00 98.56 197 CYS A N 1
ATOM 1585 C CA . CYS A 1 197 ? 1.719 -5.643 8.116 1.00 98.56 197 CYS A CA 1
ATOM 1586 C C . CYS A 1 197 ? 1.841 -6.313 9.474 1.00 98.56 197 CYS A C 1
ATOM 1588 O O . CYS A 1 197 ? 0.962 -7.048 9.925 1.00 98.56 197 CYS A O 1
ATOM 1590 N N . ILE A 1 198 ? 2.948 -6.008 10.135 1.00 97.94 198 ILE A N 1
ATOM 1591 C CA . ILE A 1 198 ? 3.266 -6.487 11.465 1.00 97.94 198 ILE A CA 1
ATOM 1592 C C . ILE A 1 198 ? 3.995 -5.416 12.253 1.00 97.94 198 ILE A C 1
ATOM 1594 O O . ILE A 1 198 ? 4.848 -4.705 11.720 1.00 97.94 198 ILE A O 1
ATOM 1598 N N . TRP A 1 199 ? 3.674 -5.315 13.539 1.00 97.56 199 TRP A N 1
ATOM 1599 C CA . TRP A 1 199 ? 4.379 -4.417 14.437 1.00 97.56 199 TRP A CA 1
ATOM 1600 C C . TRP A 1 199 ? 5.495 -5.152 15.157 1.00 97.56 199 TRP A C 1
ATOM 1602 O O . TRP A 1 199 ? 5.261 -6.138 15.853 1.00 97.56 199 TRP A O 1
ATOM 1612 N N . VAL A 1 200 ? 6.709 -4.647 15.014 1.00 95.19 200 VAL A N 1
ATOM 1613 C CA . VAL A 1 200 ? 7.906 -5.158 15.675 1.00 95.19 200 VAL A CA 1
ATOM 1614 C C . VAL A 1 200 ? 8.487 -4.066 16.558 1.00 95.19 200 VAL A C 1
ATOM 1616 O O . VAL A 1 200 ? 8.407 -2.881 16.236 1.00 95.19 200 VAL A O 1
ATOM 1619 N N . GLN A 1 201 ? 9.050 -4.451 17.694 1.00 93.00 201 GLN A N 1
ATOM 1620 C CA . GLN A 1 201 ? 9.755 -3.520 18.563 1.00 93.00 201 GLN A CA 1
ATOM 1621 C C . GLN A 1 201 ? 11.236 -3.550 18.187 1.00 93.00 201 GLN A C 1
ATOM 1623 O O . GLN A 1 201 ? 11.837 -4.622 18.178 1.00 93.00 201 GLN A O 1
ATOM 1628 N N . ALA A 1 202 ? 11.807 -2.399 17.830 1.00 85.31 202 ALA A N 1
ATOM 1629 C CA . ALA A 1 202 ? 13.251 -2.288 17.644 1.00 85.31 202 ALA A CA 1
ATOM 1630 C C . ALA A 1 202 ? 13.971 -2.326 19.003 1.00 85.31 202 ALA A C 1
ATOM 1632 O O . ALA A 1 202 ? 13.391 -1.932 20.019 1.00 85.31 202 ALA A O 1
ATOM 1633 N N . ASP A 1 203 ? 15.246 -2.725 19.006 1.00 81.06 203 ASP A N 1
ATOM 1634 C CA . ASP A 1 203 ? 16.065 -2.887 20.221 1.00 81.06 203 ASP A CA 1
ATOM 1635 C C . ASP A 1 203 ? 16.077 -1.633 21.116 1.00 81.06 203 ASP A C 1
ATOM 1637 O O . ASP A 1 203 ? 16.146 -1.727 22.339 1.00 81.06 203 ASP A O 1
ATOM 1641 N N . THR A 1 204 ? 15.953 -0.444 20.516 1.00 75.88 204 THR A N 1
ATOM 1642 C CA . THR A 1 204 ? 16.002 0.860 21.197 1.00 75.88 204 THR A CA 1
ATOM 1643 C C . THR A 1 204 ? 14.637 1.545 21.366 1.00 75.88 204 THR A C 1
ATOM 1645 O O . THR A 1 204 ? 14.572 2.753 21.568 1.00 75.88 204 THR A O 1
ATOM 1648 N N . SER A 1 205 ? 13.544 0.769 21.388 1.00 70.31 205 SER A N 1
ATOM 1649 C CA . SER A 1 205 ? 12.170 1.141 21.802 1.00 70.31 205 SER A CA 1
ATOM 1650 C C . SER A 1 205 ? 11.137 1.684 20.797 1.00 70.31 205 SER A C 1
ATOM 1652 O O . SER A 1 205 ? 9.955 1.597 21.151 1.00 70.31 205 SER A O 1
ATOM 1654 N N . PRO A 1 206 ? 11.415 2.187 19.576 1.00 87.19 206 PRO A N 1
ATOM 1655 C CA . PRO A 1 206 ? 10.309 2.551 18.700 1.00 87.19 206 PRO A CA 1
ATOM 1656 C C . PRO A 1 206 ? 9.616 1.296 18.150 1.00 87.19 206 PRO A C 1
ATOM 1658 O O . PRO A 1 206 ? 10.247 0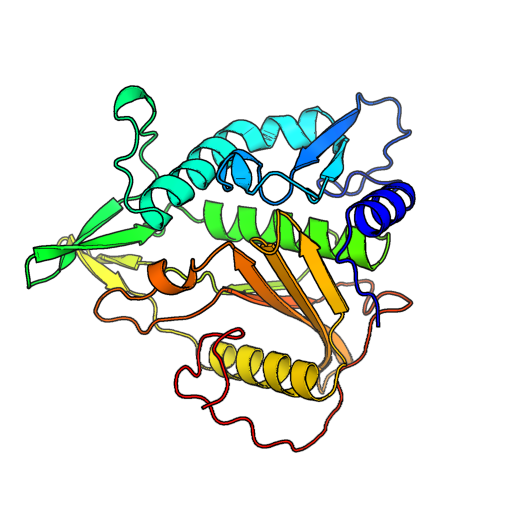.376 17.626 1.00 87.19 206 PRO A O 1
ATOM 1661 N N . TRP A 1 207 ? 8.287 1.279 18.250 1.00 94.38 207 TRP A N 1
ATOM 1662 C CA . TRP A 1 207 ? 7.449 0.327 17.530 1.00 94.38 207 TRP A CA 1
ATOM 1663 C C . TRP A 1 207 ? 7.472 0.650 16.038 1.00 94.38 207 TRP A C 1
ATOM 1665 O O . TRP A 1 207 ? 7.041 1.726 15.622 1.00 94.38 207 TRP A O 1
ATOM 1675 N N . LEU A 1 208 ? 7.936 -0.294 15.232 1.00 94.94 208 LEU A N 1
ATOM 1676 C CA . LEU A 1 208 ? 7.968 -0.193 13.784 1.00 94.94 208 LEU A CA 1
ATOM 1677 C C . LEU A 1 208 ? 6.840 -1.037 13.197 1.00 94.94 208 LEU A C 1
ATOM 1679 O O . LEU A 1 208 ? 6.662 -2.188 13.586 1.00 94.94 208 LEU A O 1
ATOM 1683 N N . CYS A 1 209 ? 6.113 -0.501 12.226 1.00 97.56 209 CYS A N 1
ATOM 1684 C CA . CYS A 1 209 ? 5.248 -1.306 11.379 1.00 97.56 209 CYS A CA 1
ATOM 1685 C C . CYS A 1 209 ? 6.029 -1.691 10.125 1.00 97.56 209 CYS A C 1
ATOM 1687 O O . CYS A 1 209 ? 6.352 -0.817 9.320 1.00 97.56 209 CYS A O 1
ATOM 1689 N N . MET A 1 210 ? 6.336 -2.975 9.964 1.00 97.62 210 MET A N 1
ATOM 1690 C CA . MET A 1 210 ? 6.850 -3.529 8.712 1.00 97.62 210 MET A CA 1
ATOM 1691 C C . MET A 1 210 ? 5.667 -3.996 7.874 1.00 97.62 210 MET A C 1
ATOM 1693 O O . MET A 1 210 ? 4.741 -4.611 8.404 1.00 97.62 210 MET A O 1
ATOM 1697 N N . TRP A 1 211 ? 5.677 -3.701 6.581 1.00 98.38 211 TRP A N 1
ATOM 1698 C CA . TRP A 1 211 ? 4.547 -3.990 5.707 1.00 98.38 211 TRP A CA 1
ATOM 1699 C C . TRP A 1 211 ? 4.993 -4.460 4.326 1.00 98.38 211 TRP A C 1
ATOM 1701 O O . TRP A 1 211 ? 6.080 -4.122 3.855 1.00 98.38 211 TRP A O 1
ATOM 1711 N N . ALA A 1 212 ? 4.110 -5.214 3.681 1.00 98.31 212 ALA A N 1
ATOM 1712 C CA . ALA A 1 212 ? 4.211 -5.657 2.303 1.00 98.31 212 ALA A CA 1
ATOM 1713 C C . ALA A 1 212 ? 2.901 -5.367 1.565 1.00 98.31 212 ALA A C 1
ATOM 1715 O O . ALA A 1 212 ? 1.814 -5.423 2.145 1.00 98.31 212 ALA A O 1
ATOM 1716 N N . MET A 1 213 ? 3.003 -5.059 0.276 1.00 98.25 213 MET A N 1
ATOM 1717 C CA . MET A 1 213 ? 1.857 -4.737 -0.564 1.00 98.25 213 MET A CA 1
ATOM 1718 C C . MET A 1 213 ? 1.961 -5.420 -1.926 1.00 98.25 213 MET A C 1
ATOM 1720 O O . MET A 1 213 ? 3.033 -5.492 -2.529 1.00 98.25 213 MET A O 1
ATOM 1724 N N . ARG A 1 214 ? 0.826 -5.900 -2.425 1.00 96.44 214 ARG A N 1
ATOM 1725 C CA . ARG A 1 214 ? 0.685 -6.470 -3.758 1.00 96.44 214 ARG A CA 1
ATOM 1726 C C . ARG A 1 214 ? -0.493 -5.837 -4.484 1.00 96.44 214 ARG A C 1
ATOM 1728 O O . ARG A 1 214 ? -1.594 -5.794 -3.935 1.00 96.44 214 ARG A O 1
ATOM 1735 N N . VAL A 1 215 ? -0.247 -5.382 -5.709 1.00 95.19 215 VAL A N 1
ATOM 1736 C CA . VAL A 1 215 ? -1.260 -4.954 -6.680 1.00 95.19 215 VAL A CA 1
ATOM 1737 C C . VAL A 1 215 ? -1.053 -5.814 -7.928 1.00 95.19 215 VAL A C 1
ATOM 1739 O O . VAL A 1 215 ? -0.019 -5.683 -8.575 1.00 95.19 215 VAL A O 1
ATOM 1742 N N . TYR A 1 216 ? -1.987 -6.712 -8.251 1.00 94.19 216 TYR A N 1
ATOM 1743 C CA . TYR A 1 216 ? -1.786 -7.757 -9.270 1.00 94.19 216 TYR A CA 1
ATOM 1744 C C . TYR A 1 216 ? -0.441 -8.489 -9.085 1.00 94.19 216 TYR A C 1
ATOM 1746 O O . TYR A 1 216 ? -0.141 -8.916 -7.973 1.00 94.19 216 TYR A O 1
ATOM 1754 N N . ASP A 1 217 ? 0.350 -8.587 -10.156 1.00 90.06 217 ASP A N 1
ATOM 1755 C CA . ASP A 1 217 ? 1.687 -9.178 -10.211 1.00 90.06 217 ASP A CA 1
ATOM 1756 C C . ASP A 1 217 ? 2.737 -8.075 -10.461 1.00 90.06 217 ASP A C 1
ATOM 1758 O O . ASP A 1 217 ? 3.638 -8.207 -11.294 1.00 90.06 217 ASP A O 1
ATOM 1762 N N . TRP A 1 218 ? 2.578 -6.910 -9.818 1.00 90.38 218 TRP A N 1
ATOM 1763 C CA . TRP A 1 218 ? 3.427 -5.740 -10.071 1.00 90.38 218 TRP A CA 1
ATOM 1764 C C . TRP A 1 218 ? 4.901 -5.899 -9.717 1.00 90.38 218 TRP A C 1
ATOM 1766 O O . TRP A 1 218 ? 5.718 -5.093 -10.152 1.00 90.38 218 TRP A O 1
ATOM 1776 N N . GLU A 1 219 ? 5.270 -6.949 -8.993 1.00 89.06 219 GLU A N 1
ATOM 1777 C CA . GLU A 1 219 ? 6.659 -7.330 -8.784 1.00 89.06 219 GLU A CA 1
ATOM 1778 C C . GLU A 1 219 ? 7.353 -7.670 -10.112 1.00 89.06 219 GLU A C 1
ATOM 1780 O O . GLU A 1 219 ? 8.557 -7.468 -10.238 1.00 89.06 219 GLU A O 1
ATOM 1785 N N . ARG A 1 220 ? 6.596 -8.097 -11.137 1.00 86.00 220 ARG A N 1
ATOM 1786 C CA . ARG A 1 220 ? 7.106 -8.303 -12.503 1.00 86.00 220 ARG A CA 1
ATOM 1787 C C . ARG A 1 220 ? 7.591 -7.014 -13.158 1.00 86.00 220 ARG A C 1
ATOM 1789 O O . ARG A 1 220 ? 8.416 -7.073 -14.057 1.00 86.00 220 ARG A O 1
ATOM 1796 N N . LEU A 1 221 ? 7.125 -5.848 -12.701 1.00 80.94 221 LEU A N 1
ATOM 1797 C CA . LEU A 1 221 ? 7.651 -4.563 -13.173 1.00 80.94 221 LEU A CA 1
ATOM 1798 C C . LEU A 1 221 ? 9.080 -4.300 -12.675 1.00 80.94 221 LEU A C 1
ATOM 1800 O O . LEU A 1 221 ? 9.747 -3.418 -13.199 1.00 80.94 221 LEU A O 1
ATOM 1804 N N . GLY A 1 222 ? 9.534 -5.021 -11.646 1.00 77.44 222 GLY A N 1
ATOM 1805 C CA . GLY A 1 222 ? 10.905 -4.952 -11.144 1.00 77.44 222 GLY A CA 1
ATOM 1806 C C . GLY A 1 222 ? 11.879 -5.894 -11.847 1.00 77.44 222 GLY A C 1
ATOM 1807 O O . GLY A 1 222 ? 13.076 -5.819 -11.585 1.00 77.44 222 GLY A O 1
ATOM 1808 N N . GLU A 1 223 ? 11.393 -6.790 -12.711 1.00 78.50 223 GLU A N 1
ATOM 1809 C CA . GLU A 1 223 ? 12.219 -7.721 -13.484 1.00 78.50 223 GLU A CA 1
ATOM 1810 C C . GLU A 1 223 ? 12.841 -6.998 -14.686 1.00 78.50 223 GLU A C 1
ATOM 1812 O O . GLU A 1 223 ? 12.500 -7.234 -15.842 1.00 78.50 223 GLU A O 1
ATOM 1817 N N . THR A 1 224 ? 13.730 -6.052 -14.396 1.00 67.62 224 THR A N 1
ATOM 1818 C CA . THR A 1 224 ? 14.444 -5.272 -15.408 1.00 67.62 224 THR A CA 1
ATOM 1819 C C . THR A 1 224 ? 15.932 -5.519 -15.273 1.00 67.62 224 THR A C 1
ATOM 1821 O O . THR A 1 224 ? 16.461 -5.341 -14.183 1.00 67.62 224 THR A O 1
ATOM 1824 N N . TRP A 1 225 ? 16.637 -5.898 -16.340 1.00 60.97 225 TRP A N 1
ATOM 1825 C CA . TRP A 1 225 ? 18.096 -6.043 -16.280 1.00 60.97 225 TRP A CA 1
ATOM 1826 C C . TRP A 1 225 ? 18.747 -4.680 -15.969 1.00 60.97 225 TRP A C 1
ATOM 1828 O O . TRP A 1 225 ? 18.390 -3.696 -16.619 1.00 60.97 225 TRP A O 1
ATOM 1838 N N . PRO A 1 226 ? 19.689 -4.577 -15.007 1.00 72.25 226 PRO A N 1
ATOM 1839 C CA . PRO A 1 226 ? 20.370 -5.639 -14.250 1.00 72.25 226 PRO A CA 1
ATOM 1840 C C . PRO A 1 226 ? 19.780 -5.930 -12.853 1.00 72.25 226 PRO A C 1
ATOM 1842 O O . PRO A 1 226 ? 20.432 -6.563 -12.028 1.00 72.25 226 PRO A O 1
ATOM 1845 N N . THR A 1 227 ? 18.590 -5.426 -12.531 1.00 77.81 227 THR A N 1
ATOM 1846 C CA . THR A 1 227 ? 17.980 -5.551 -11.203 1.00 77.81 227 THR A CA 1
ATOM 1847 C C . THR A 1 227 ? 17.156 -6.826 -11.039 1.00 77.81 227 THR A C 1
ATOM 1849 O O . THR A 1 227 ? 16.451 -7.263 -11.945 1.00 77.81 227 THR A O 1
ATOM 1852 N N . GLU A 1 228 ? 17.197 -7.396 -9.839 1.00 85.12 228 GLU A N 1
ATOM 1853 C CA . GLU A 1 228 ? 16.384 -8.557 -9.482 1.00 85.12 228 GLU A CA 1
ATOM 1854 C C . GLU A 1 228 ? 14.909 -8.182 -9.262 1.00 85.12 228 GLU A C 1
ATOM 1856 O O . GLU A 1 228 ? 14.586 -7.118 -8.713 1.00 85.12 228 GLU A O 1
ATOM 1861 N N . ARG A 1 229 ? 14.016 -9.113 -9.626 1.00 89.38 229 ARG A N 1
ATOM 1862 C CA . ARG A 1 229 ? 12.582 -9.054 -9.323 1.00 89.38 229 ARG A CA 1
ATOM 1863 C C . ARG A 1 229 ? 12.369 -8.888 -7.818 1.00 89.38 229 ARG A C 1
ATOM 1865 O O . ARG A 1 229 ? 12.947 -9.616 -7.012 1.00 89.38 229 ARG A O 1
ATOM 1872 N N . ARG A 1 230 ? 11.493 -7.960 -7.432 1.00 91.94 230 ARG A N 1
ATOM 1873 C CA . ARG A 1 230 ? 11.167 -7.693 -6.026 1.00 91.94 230 ARG A CA 1
ATOM 1874 C C . ARG A 1 230 ? 9.744 -7.190 -5.862 1.00 91.94 230 ARG A C 1
ATOM 1876 O O . ARG A 1 230 ? 9.199 -6.527 -6.741 1.00 91.94 230 ARG A O 1
ATOM 1883 N N . GLY A 1 231 ? 9.152 -7.479 -4.712 1.00 94.06 231 GLY A N 1
ATOM 1884 C CA . GLY A 1 231 ? 7.830 -6.962 -4.381 1.00 94.06 231 GLY A CA 1
ATOM 1885 C C . GLY A 1 231 ? 7.881 -5.592 -3.712 1.00 94.06 231 GLY A C 1
ATOM 1886 O O . GLY A 1 231 ? 8.942 -5.007 -3.494 1.00 94.06 231 GLY A O 1
ATOM 1887 N N . CYS A 1 232 ? 6.703 -5.076 -3.367 1.00 95.94 232 CYS A N 1
ATOM 1888 C CA . CYS A 1 232 ? 6.587 -3.815 -2.649 1.00 95.94 232 CYS A CA 1
ATOM 1889 C C . CYS A 1 232 ? 6.595 -4.056 -1.141 1.00 95.94 232 CYS A C 1
ATOM 1891 O O . CYS A 1 232 ? 5.743 -4.772 -0.608 1.00 95.94 232 CYS A O 1
ATOM 1893 N N . THR A 1 233 ? 7.537 -3.430 -0.447 1.00 97.19 233 THR A N 1
ATOM 1894 C CA . THR A 1 233 ? 7.689 -3.568 1.001 1.00 97.19 233 THR A CA 1
ATOM 1895 C C . THR A 1 233 ? 8.170 -2.264 1.610 1.00 97.19 233 THR A C 1
ATOM 1897 O O . THR A 1 233 ? 8.701 -1.387 0.929 1.00 97.19 233 THR A O 1
ATOM 1900 N N . GLY A 1 234 ? 8.041 -2.131 2.919 1.00 96.88 234 GLY A N 1
ATOM 1901 C CA . GLY A 1 234 ? 8.672 -1.034 3.622 1.00 96.88 234 GLY A CA 1
ATOM 1902 C C . GLY A 1 234 ? 8.396 -1.069 5.105 1.00 96.88 234 GLY A C 1
ATOM 1903 O O . GLY A 1 234 ? 7.960 -2.078 5.664 1.00 96.88 234 GLY A O 1
ATOM 1904 N N . PHE A 1 235 ? 8.640 0.069 5.737 1.00 96.88 235 PHE A N 1
ATOM 1905 C CA . PHE A 1 235 ? 8.256 0.279 7.117 1.00 96.88 235 PHE A CA 1
ATOM 1906 C C . PHE A 1 235 ? 7.836 1.716 7.376 1.00 96.88 235 PHE A C 1
ATOM 1908 O O . PHE A 1 235 ? 8.164 2.632 6.618 1.00 96.88 235 PHE A O 1
ATOM 1915 N N . TYR A 1 236 ? 7.150 1.917 8.493 1.00 96.88 236 TYR A N 1
ATOM 1916 C CA . TYR A 1 236 ? 7.022 3.230 9.105 1.00 96.88 236 TYR A CA 1
ATOM 1917 C C . TYR A 1 236 ? 7.075 3.134 10.633 1.00 96.88 236 TYR A C 1
ATOM 1919 O O . TYR A 1 236 ? 6.698 2.125 11.230 1.00 96.88 236 TYR A O 1
ATOM 1927 N N . TRP A 1 237 ? 7.521 4.215 11.263 1.00 93.38 237 TRP A N 1
ATOM 1928 C CA . TRP A 1 237 ? 7.420 4.462 12.696 1.00 93.38 237 TRP A CA 1
ATOM 1929 C C . TRP A 1 237 ? 6.402 5.577 12.934 1.00 93.38 237 TRP A C 1
ATOM 1931 O O . TRP A 1 237 ? 6.479 6.632 12.304 1.00 93.38 237 TRP A O 1
ATOM 1941 N N . SER A 1 238 ? 5.442 5.339 13.829 1.00 90.81 238 SER A N 1
ATOM 1942 C CA . SER A 1 238 ? 4.479 6.358 14.250 1.00 90.81 238 SER A CA 1
ATOM 1943 C C . SER A 1 238 ? 4.928 6.992 15.568 1.00 90.81 238 SER A C 1
ATOM 1945 O O . SER A 1 238 ? 5.267 6.240 16.487 1.00 90.81 238 SER A O 1
ATOM 1947 N N . PRO A 1 239 ? 4.872 8.330 15.719 1.00 90.88 239 PRO A N 1
ATOM 1948 C CA . PRO A 1 239 ? 5.125 8.976 17.008 1.00 90.88 239 PRO A CA 1
ATOM 1949 C C . PRO A 1 239 ? 4.130 8.519 18.086 1.00 90.88 239 PRO A C 1
ATOM 1951 O O . PRO A 1 239 ? 4.485 8.455 19.258 1.00 90.88 239 PRO A O 1
ATOM 1954 N N . ASP A 1 240 ? 2.922 8.115 17.681 1.00 91.94 240 ASP A N 1
ATOM 1955 C CA . ASP A 1 240 ? 1.885 7.577 18.571 1.00 91.94 240 ASP A CA 1
ATOM 1956 C C . ASP A 1 240 ? 2.132 6.102 18.959 1.00 91.94 240 ASP A C 1
ATOM 1958 O O . ASP A 1 240 ? 1.346 5.493 19.685 1.00 91.94 240 ASP A O 1
ATOM 1962 N N . GLY A 1 241 ? 3.215 5.498 18.458 1.00 93.75 241 GLY A N 1
ATOM 1963 C CA . GLY A 1 241 ? 3.561 4.102 18.692 1.00 93.75 241 GLY A CA 1
ATOM 1964 C C . GLY A 1 241 ? 2.638 3.112 17.975 1.00 93.75 241 GLY A C 1
ATOM 1965 O O . GLY A 1 241 ? 2.071 3.391 16.916 1.00 93.75 241 GLY A O 1
ATOM 1966 N N . LYS A 1 242 ? 2.532 1.905 18.543 1.00 96.12 242 LYS A N 1
ATOM 1967 C CA . LYS A 1 242 ? 1.704 0.818 18.013 1.00 96.12 242 LYS A CA 1
ATOM 1968 C C . LYS A 1 242 ? 0.218 1.045 18.347 1.00 96.12 242 LYS A C 1
ATOM 1970 O O . LYS A 1 242 ? -0.113 1.124 19.531 1.00 96.12 242 LYS A O 1
ATOM 1975 N N . PRO A 1 243 ? -0.700 1.036 17.363 1.00 96.62 243 PRO A N 1
ATOM 1976 C CA . PRO A 1 243 ? -2.131 1.156 17.601 1.00 96.62 243 PRO A CA 1
ATOM 1977 C C . PRO A 1 243 ? -2.695 0.046 18.492 1.00 96.62 243 PRO A C 1
ATOM 1979 O O . PRO A 1 243 ? -2.203 -1.092 18.544 1.00 96.62 243 PRO A O 1
ATOM 1982 N N . ARG A 1 244 ? -3.801 0.365 19.170 1.00 96.19 244 ARG A N 1
ATOM 1983 C CA . ARG A 1 244 ? -4.572 -0.619 19.933 1.00 96.19 244 ARG A CA 1
ATOM 1984 C C . ARG A 1 244 ? -5.118 -1.693 18.990 1.00 96.19 244 ARG A C 1
ATOM 1986 O O . ARG A 1 244 ? -5.666 -1.386 17.938 1.00 96.19 244 ARG A O 1
ATOM 1993 N N . GLY A 1 245 ? -4.985 -2.956 19.390 1.00 95.38 245 GLY A N 1
ATOM 1994 C CA . GLY A 1 245 ? -5.457 -4.103 18.607 1.00 95.38 245 GLY A CA 1
ATOM 1995 C C . GLY A 1 245 ? -4.527 -4.539 17.472 1.00 95.38 245 GLY A C 1
ATOM 1996 O O . GLY A 1 245 ? -4.796 -5.572 16.868 1.00 95.38 245 GLY A O 1
ATOM 1997 N N . ALA A 1 246 ? -3.435 -3.807 17.218 1.00 97.50 246 ALA A N 1
ATOM 1998 C CA . ALA A 1 246 ? -2.437 -4.212 16.239 1.00 97.50 246 ALA A CA 1
ATOM 1999 C C . ALA A 1 246 ? -1.634 -5.426 16.714 1.00 97.50 246 ALA A C 1
ATOM 2001 O O . ALA A 1 246 ? -1.190 -5.467 17.876 1.00 97.50 246 ALA A O 1
ATOM 2002 N N . THR A 1 247 ? -1.441 -6.381 15.806 1.00 97.19 247 THR A N 1
ATOM 2003 C CA . THR A 1 247 ? -0.711 -7.621 16.067 1.00 97.19 247 THR A CA 1
ATOM 2004 C C . THR A 1 247 ? 0.783 -7.337 16.198 1.00 97.19 247 THR A C 1
ATOM 2006 O O . THR A 1 247 ? 1.335 -6.482 15.504 1.00 97.19 247 THR A O 1
ATOM 2009 N N . VAL A 1 248 ? 1.428 -8.027 17.141 1.00 96.38 248 VAL A N 1
ATOM 2010 C CA . VAL A 1 248 ? 2.866 -7.925 17.411 1.00 96.38 248 VAL A CA 1
ATOM 2011 C C . VAL A 1 248 ? 3.567 -9.132 16.810 1.00 96.38 248 VAL A C 1
ATOM 2013 O O . VAL A 1 248 ? 3.093 -10.259 16.950 1.00 96.38 248 VAL A O 1
ATOM 2016 N N . GLY A 1 249 ? 4.691 -8.880 16.146 1.00 92.38 249 GLY A N 1
ATOM 2017 C CA . GLY A 1 249 ? 5.489 -9.910 15.507 1.00 92.38 249 GLY A CA 1
ATOM 2018 C C . GLY A 1 249 ? 6.032 -10.906 16.518 1.00 92.38 249 GLY A C 1
ATOM 2019 O O . GLY A 1 249 ? 6.492 -10.540 17.599 1.00 92.38 249 GLY A O 1
ATOM 2020 N N . THR A 1 250 ? 6.001 -12.179 16.152 1.00 85.38 250 THR A N 1
ATOM 2021 C CA . THR A 1 250 ? 6.570 -13.248 16.969 1.00 85.38 250 THR A CA 1
ATOM 2022 C C . THR A 1 250 ? 8.037 -13.455 16.613 1.00 85.38 250 THR A C 1
ATOM 2024 O O . THR A 1 250 ? 8.373 -13.621 15.438 1.00 85.38 250 THR A O 1
ATOM 2027 N N . VAL A 1 251 ? 8.911 -13.533 17.618 1.00 77.56 251 VAL A N 1
ATOM 2028 C CA . VAL A 1 251 ? 10.322 -13.927 17.448 1.00 77.56 251 VAL A CA 1
ATOM 2029 C C . VAL A 1 251 ? 10.422 -15.457 17.395 1.00 77.56 251 VAL A C 1
ATOM 2031 O O . VAL A 1 251 ? 11.091 -16.092 18.201 1.00 77.56 251 VAL A O 1
ATOM 2034 N N . LEU A 1 252 ? 9.687 -16.085 16.478 1.00 72.38 252 LEU A N 1
ATOM 2035 C CA . LEU A 1 252 ? 9.852 -17.512 16.210 1.00 72.38 252 LEU A CA 1
ATOM 2036 C C . LEU A 1 252 ? 11.032 -17.684 15.252 1.00 72.38 252 LEU A C 1
ATOM 2038 O O . LEU A 1 252 ? 11.096 -17.017 14.217 1.00 72.38 252 LEU A O 1
ATOM 2042 N N . ASN A 1 253 ? 11.972 -18.567 15.581 1.00 73.56 253 ASN A N 1
ATOM 2043 C CA . ASN A 1 253 ? 13.079 -18.924 14.692 1.00 73.56 253 ASN A CA 1
ATOM 2044 C C . ASN A 1 253 ? 12.594 -19.944 13.656 1.00 73.56 253 ASN A C 1
ATOM 2046 O O . ASN A 1 253 ? 12.931 -21.121 13.725 1.00 73.56 253 ASN A O 1
ATOM 2050 N N . LEU A 1 254 ? 11.755 -19.492 12.723 1.00 73.31 254 LEU A N 1
ATOM 2051 C CA . LEU A 1 254 ? 11.362 -20.285 11.560 1.00 73.31 254 LEU A CA 1
ATOM 2052 C C . LEU A 1 254 ? 12.321 -19.970 10.411 1.00 73.31 254 LEU A C 1
ATOM 2054 O O . LEU A 1 254 ? 12.473 -18.805 10.034 1.00 73.31 254 LEU A O 1
ATOM 2058 N N . SER A 1 255 ? 12.965 -20.996 9.856 1.00 76.00 255 SER A N 1
ATOM 2059 C CA . SER A 1 255 ? 13.736 -20.865 8.622 1.00 76.00 255 SER A CA 1
ATOM 2060 C C . SER A 1 255 ? 12.769 -20.645 7.460 1.00 76.00 255 SER A C 1
ATOM 2062 O O . SER A 1 255 ? 12.003 -21.543 7.113 1.00 76.00 255 SER A O 1
ATOM 2064 N N . VAL A 1 256 ? 12.797 -19.454 6.867 1.00 77.75 256 VAL A N 1
ATOM 2065 C CA . VAL A 1 256 ? 12.040 -19.145 5.651 1.00 77.75 256 VAL A CA 1
ATOM 2066 C C . VAL A 1 256 ? 13.005 -19.225 4.471 1.00 77.75 256 VAL A C 1
ATOM 2068 O O . VAL A 1 256 ? 13.819 -18.324 4.288 1.00 77.75 256 VAL A O 1
ATOM 2071 N N . SER A 1 257 ? 12.940 -20.298 3.682 1.00 79.88 257 SER A N 1
ATOM 2072 C CA . SER A 1 257 ? 13.626 -20.382 2.388 1.00 79.88 257 SER A CA 1
ATOM 2073 C C . SER A 1 257 ? 12.668 -19.992 1.261 1.00 79.88 257 SER A C 1
ATOM 2075 O O . SER A 1 257 ? 11.469 -20.272 1.304 1.00 79.88 257 SER A O 1
ATOM 2077 N N . SER A 1 258 ? 13.188 -19.301 0.250 1.00 80.44 258 SER A N 1
ATOM 2078 C CA . SER A 1 258 ? 12.441 -18.952 -0.957 1.00 80.44 258 SER A CA 1
ATOM 2079 C C . SER A 1 258 ? 13.392 -18.747 -2.125 1.00 80.44 258 SER A C 1
ATOM 2081 O O . SER A 1 258 ? 14.484 -18.212 -1.942 1.00 80.44 258 SER A O 1
ATOM 2083 N N . ALA A 1 259 ? 12.938 -19.132 -3.318 1.00 84.94 259 ALA A N 1
ATOM 2084 C CA . ALA A 1 259 ? 13.620 -18.836 -4.572 1.00 84.94 259 ALA A CA 1
ATOM 2085 C C . ALA A 1 259 ? 13.630 -17.329 -4.901 1.00 84.94 259 ALA A C 1
ATOM 2087 O O . ALA A 1 259 ? 14.504 -16.872 -5.625 1.00 84.94 259 ALA A O 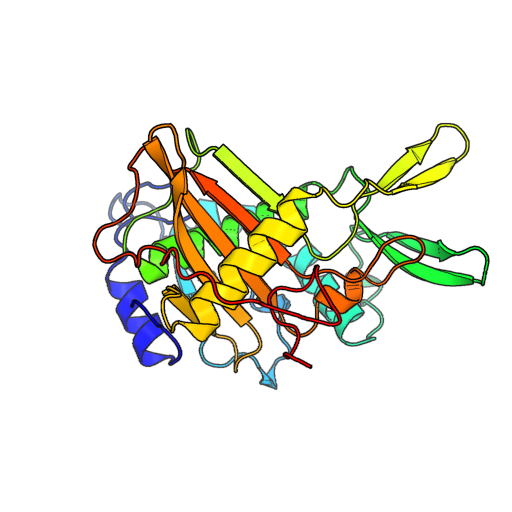1
ATOM 2088 N N . GLU A 1 260 ? 12.692 -16.554 -4.343 1.00 90.25 260 GLU A N 1
ATOM 2089 C CA . GLU A 1 260 ? 12.562 -15.112 -4.570 1.00 90.25 260 GLU A CA 1
ATOM 2090 C C . GLU A 1 260 ? 12.707 -14.379 -3.221 1.00 90.25 260 GLU A C 1
ATOM 2092 O O . GLU A 1 260 ? 11.712 -14.139 -2.522 1.00 90.25 260 GLU A O 1
ATOM 2097 N N . PRO A 1 261 ? 13.939 -14.060 -2.778 1.00 92.12 261 PRO A N 1
ATOM 2098 C CA . PRO A 1 261 ? 14.195 -13.487 -1.451 1.00 92.12 261 PRO A CA 1
ATOM 2099 C C . PRO A 1 261 ? 13.706 -12.040 -1.298 1.00 92.12 261 PRO A C 1
ATOM 2101 O O . PRO A 1 261 ? 13.598 -11.550 -0.175 1.00 92.12 261 PRO A O 1
ATOM 2104 N N . LEU A 1 262 ? 13.389 -11.366 -2.407 1.00 94.38 262 LEU A N 1
ATOM 2105 C CA . LEU A 1 262 ? 12.966 -9.965 -2.440 1.00 94.38 262 LEU A CA 1
ATOM 2106 C C . LEU A 1 262 ? 11.462 -9.770 -2.686 1.00 94.38 262 LEU A C 1
ATOM 2108 O O . LEU A 1 262 ? 10.984 -8.635 -2.669 1.00 94.38 262 LEU A O 1
ATOM 2112 N N . ASP A 1 263 ? 10.697 -10.842 -2.898 1.00 95.00 263 ASP A N 1
ATOM 2113 C CA . ASP A 1 263 ? 9.242 -10.758 -3.034 1.00 95.00 263 ASP A CA 1
ATOM 2114 C C . ASP A 1 263 ? 8.545 -11.267 -1.762 1.00 95.00 263 ASP A C 1
ATOM 2116 O O . ASP A 1 263 ? 8.541 -12.466 -1.502 1.00 95.00 263 ASP A O 1
ATOM 2120 N N . PRO A 1 264 ? 7.885 -10.417 -0.958 1.00 95.25 264 PRO A N 1
ATOM 2121 C CA . PRO A 1 264 ? 7.156 -10.881 0.214 1.00 95.25 264 PRO A CA 1
ATOM 2122 C C . PRO A 1 264 ? 6.021 -11.857 -0.113 1.00 95.25 264 PRO A C 1
ATOM 2124 O O . PRO A 1 264 ? 5.612 -12.578 0.796 1.00 95.25 264 PRO A O 1
ATOM 2127 N N . PHE A 1 265 ? 5.515 -11.923 -1.347 1.00 95.44 265 PHE A N 1
ATOM 2128 C CA . PHE A 1 265 ? 4.373 -12.758 -1.732 1.00 95.44 265 PHE A CA 1
ATOM 2129 C C . PHE A 1 265 ? 4.720 -13.996 -2.560 1.00 95.44 265 PHE A C 1
ATOM 2131 O O . PHE A 1 265 ? 3.802 -14.777 -2.827 1.00 95.44 265 PHE A O 1
ATOM 2138 N N . ALA A 1 266 ? 5.992 -14.226 -2.903 1.00 92.56 266 ALA A N 1
ATOM 2139 C CA . ALA A 1 266 ? 6.344 -15.442 -3.627 1.00 92.56 266 ALA A CA 1
ATOM 2140 C C . ALA A 1 266 ? 6.007 -16.689 -2.806 1.00 92.56 266 ALA A C 1
ATOM 2142 O O . ALA A 1 266 ? 6.119 -16.704 -1.572 1.00 92.56 266 ALA A O 1
ATOM 2143 N N . THR A 1 267 ? 5.602 -17.736 -3.514 1.00 83.38 267 THR A N 1
ATOM 2144 C CA . THR A 1 267 ? 5.302 -19.039 -2.931 1.00 83.38 267 THR A CA 1
ATOM 2145 C C . THR A 1 267 ? 6.564 -19.653 -2.333 1.00 83.38 267 THR A C 1
ATOM 2147 O O . THR A 1 267 ? 7.656 -19.529 -2.893 1.00 83.38 267 THR A O 1
ATOM 2150 N N . SER A 1 268 ? 6.421 -20.316 -1.185 1.00 74.12 268 SER A N 1
ATOM 2151 C CA . SER A 1 268 ? 7.473 -21.199 -0.680 1.00 74.12 268 SER A CA 1
ATOM 2152 C C . SER A 1 268 ? 7.734 -22.295 -1.714 1.00 74.12 268 SER A C 1
ATOM 2154 O O . SER A 1 268 ? 6.782 -22.807 -2.307 1.00 74.12 268 SER A O 1
ATOM 2156 N N . ALA A 1 269 ? 9.014 -22.578 -1.954 1.00 57.00 269 ALA A N 1
ATOM 2157 C CA . ALA A 1 269 ? 9.444 -23.713 -2.763 1.00 57.00 269 ALA A CA 1
ATOM 2158 C C . ALA A 1 269 ? 9.206 -25.033 -2.019 1.00 57.00 269 ALA A C 1
ATOM 2160 O O . ALA A 1 269 ? 9.233 -25.005 -0.764 1.00 57.00 269 ALA A O 1
#

Secondary structure (DSSP, 8-state):
--EE-SHHHHHHHHTT--B-TTT--BTTSSS-EEEEESS-GGGS-GGG-SS--EEEEEHHHHHTTHHHHHHHHHHHHHHTTPPPPGGG--S--EEEE-TT-PEEEEEEGGGTHHHHHHHHHHHHHHHHHHSSPPPSSS-EEEEE-SSPEEEE-TTS-EEEPPPPHHHHHHHHHHHHHHHTT--EEEEETTTTEEEEEEEEE-TTSPEEEEEEEEETTGGGGG--TTSPP--EEEEEE-TT-SPTTPPBPP--------S-TT-TTPPP-

pLDDT: mean 88.24, std 11.72, range [54.97, 98.69]